Protein 1XI6 (pdb70)

Solvent-accessible surface area: 10028 Å² total; per-residue (Å²): 128,54,94,94,16,78,50,14,1,91,61,2,20,63,36,2,60,102,66,0,38,91,67,57,31,53,108,102,2,27,100,159,124,80,51,1,21,78,58,0,2,65,24,1,25,89,84,0,55,144,68,36,8,16,0,0,0,87,81,55,30,82,56,112,70,78,29,82,63,8,1,4,0,13,10,7,10,10,26,163,10,0,22,54,31,71,64,48,0,1,4,6,10,0,2,5,86,138,123,59,45,44,4,0,2,0,17,2,8,83,59,124,63,29,0,7,0,5,48,83,103,17,2,36,28,88,52,91,85,29,67,32,100,146,22,4,0,22,21,37,100,62,62,35,62,87,28,81,94,74,37,94,132,50,109,88,34,37,2,12,3,1,0,0,0,20,0,0,51,17,46,10,25,0,0,0,0,34,72,66,47,9,69,0,5,32,0,2,4,1,10,13,0,0,54,51,6,40,8,61,18,3,42,73,86,35,42,126,27,102,40,37,59,37,8,102,49,86,36,24,0,5,0,0,22,46,123,78,42,21,70,99,32,102

GO terms:
  GO:0042132 fructose 1,6-bisphosphate 1-phosphatase activity (F, EXP)

InterPro domains:
  IPR000760 Inositol monophosphatase-like [PF00459] (37-250)
  IPR000760 Inositol monophosphatase-like [PR00377] (41-61)
  IPR000760 Inositol monophosphatase-like [PR00377] (81-97)
  IPR000760 Inositol monophosphatase-like [PR00377] (130-153)
  IPR000760 Inositol monophosphatase-like [PR00377] (165-186)
  IPR000760 Inositol monophosphatase-like [PR00377] (198-222)

Structure (mmCIF, N/CA/C/O backbone):
data_1XI6
#
_entry.id   1XI6
#
_cell.length_a   81.613
_cell.length_b   81.613
_cell.length_c   293.871
_cell.angle_alpha   90.00
_cell.angle_beta   90.00
_cell.angle_gamma   90.00
#
_symmetry.space_group_name_H-M   'I 41 2 2'
#
loop_
_atom_site.group_PDB
_atom_site.id
_atom_site.type_symbol
_atom_site.label_atom_id
_atom_site.label_alt_id
_atom_site.label_comp_id
_atom_site.label_asym_id
_atom_site.label_entity_id
_atom_site.label_seq_id
_atom_site.pdbx_PDB_ins_code
_atom_site.Cartn_x
_atom_site.Cartn_y
_atom_site.Cartn_z
_atom_site.occupancy
_atom_site.B_iso_or_equiv
_atom_site.auth_seq_id
_atom_site.auth_comp_id
_atom_site.auth_asym_id
_atom_site.auth_atom_id
_atom_site.pdbx_PDB_model_num
ATOM 1 N N . LYS A 1 10 ? 41.891 22.411 150.992 1.00 50.00 2 LYS A N 1
ATOM 2 C CA . LYS A 1 10 ? 42.599 21.522 151.955 1.00 50.00 2 LYS A CA 1
ATOM 3 C C . LYS A 1 10 ? 41.990 21.604 153.363 1.00 50.00 2 LYS A C 1
ATOM 4 O O . LYS A 1 10 ? 41.706 22.706 153.871 1.00 50.00 2 LYS A O 1
ATOM 7 N N . LEU A 1 11 ? 41.784 20.431 153.974 1.00 50.00 3 LEU A N 1
ATOM 8 C CA . LEU A 1 11 ? 41.511 20.317 155.411 1.00 50.00 3 LEU A CA 1
ATOM 9 C C . LEU A 1 11 ? 42.757 20.717 156.197 1.00 50.00 3 LEU A C 1
ATOM 10 O O . LEU A 1 11 ? 42.667 21.500 157.139 1.00 50.00 3 LEU A O 1
ATOM 15 N N . LYS A 1 12 ? 43.911 20.187 155.784 1.00 50.00 4 LYS A N 1
ATOM 16 C CA . LYS A 1 12 ? 45.228 20.542 156.331 1.00 50.00 4 LYS A CA 1
ATOM 17 C C . LYS A 1 12 ? 45.359 22.039 156.610 1.00 50.00 4 LYS A C 1
ATOM 18 O O . LYS A 1 12 ? 45.954 22.433 157.620 1.00 50.00 4 LYS A O 1
ATOM 21 N N . PHE A 1 13 ? 44.795 22.860 155.722 1.00 50.00 5 PHE A N 1
ATOM 22 C CA . PHE A 1 13 ? 44.807 24.308 155.903 1.00 50.00 5 PHE A CA 1
ATOM 23 C C . PHE A 1 13 ? 43.910 24.731 157.066 1.00 50.00 5 PHE A C 1
ATOM 24 O O . PHE A 1 13 ? 44.344 25.500 157.927 1.00 50.00 5 PHE A O 1
ATOM 32 N N . TRP A 1 14 ? 42.676 24.227 157.088 1.00 50.00 6 TRP A N 1
ATOM 33 C CA . TRP A 1 14 ? 41.707 24.630 158.109 1.00 50.00 6 TRP A CA 1
ATOM 34 C C . TRP A 1 14 ? 42.047 24.094 159.490 1.00 50.00 6 TRP A C 1
ATOM 35 O O . TRP A 1 14 ? 41.887 24.807 160.484 1.00 50.00 6 TRP A O 1
ATOM 46 N N . ARG A 1 15 ? 42.527 22.852 159.545 1.00 50.00 7 ARG A N 1
ATOM 47 C CA . ARG A 1 15 ? 43.030 22.280 160.786 1.00 50.00 7 ARG A CA 1
ATOM 48 C C . ARG A 1 15 ? 44.076 23.226 161.397 1.00 50.00 7 ARG A C 1
ATOM 49 O O . ARG A 1 15 ? 43.979 23.564 162.573 1.00 50.00 7 ARG A O 1
ATOM 57 N N . GLU A 1 16 ? 45.035 23.677 160.584 1.00 50.00 8 GLU A N 1
ATOM 58 C CA . GLU A 1 16 ? 46.139 24.519 161.053 1.00 50.00 8 GLU A CA 1
ATOM 59 C C . GLU A 1 16 ? 45.649 25.847 161.642 1.00 50.00 8 GLU A C 1
ATOM 60 O O . GLU A 1 16 ? 46.183 26.322 162.656 1.00 50.00 8 GLU A O 1
ATOM 62 N N . VAL A 1 17 ? 44.630 26.424 161.009 1.00 50.00 9 VAL A N 1
ATOM 63 C CA . VAL A 1 17 ? 44.029 27.688 161.446 1.00 50.00 9 VAL A CA 1
ATOM 64 C C . VAL A 1 17 ? 43.338 27.507 162.806 1.00 50.00 9 VAL A C 1
ATOM 65 O O . VAL A 1 17 ? 43.485 28.348 163.711 1.00 50.00 9 VAL A O 1
ATOM 69 N N . ALA A 1 18 ? 42.603 26.401 162.933 1.00 50.00 10 ALA A N 1
ATOM 70 C CA . ALA A 1 18 ? 41.933 26.027 164.178 1.00 50.00 10 ALA A CA 1
ATOM 71 C C . ALA A 1 18 ? 42.928 25.857 165.338 1.00 50.00 10 ALA A C 1
ATOM 72 O O . ALA A 1 18 ? 42.728 26.422 166.411 1.00 50.00 10 ALA A O 1
ATOM 74 N N . ILE A 1 19 ? 44.000 25.102 165.108 1.00 50.00 11 ILE A N 1
ATOM 75 C CA . ILE A 1 19 ? 45.053 24.891 166.109 1.00 50.00 11 ILE A CA 1
ATOM 76 C C . ILE A 1 19 ? 45.669 26.217 166.565 1.00 50.00 11 ILE A C 1
ATOM 77 O O . ILE A 1 19 ? 45.995 26.383 167.741 1.00 50.00 11 ILE A O 1
ATOM 82 N N . ASP A 1 20 ? 45.811 27.150 165.623 1.00 50.00 12 ASP A N 1
ATOM 83 C CA . ASP A 1 20 ? 46.316 28.491 165.890 1.00 50.00 12 ASP A CA 1
ATOM 84 C C . ASP A 1 20 ? 45.377 29.281 166.791 1.00 50.00 12 ASP A C 1
ATOM 85 O O . ASP A 1 20 ? 45.821 29.985 167.706 1.00 50.00 12 ASP A O 1
ATOM 90 N N . ILE A 1 21 ? 44.082 29.158 166.519 1.00 50.00 13 ILE A N 1
ATOM 91 C CA . ILE A 1 21 ? 43.047 29.799 167.319 1.00 50.00 13 ILE A CA 1
ATOM 92 C C . ILE A 1 21 ? 42.984 29.202 168.726 1.00 50.00 13 ILE A C 1
ATOM 93 O O . ILE A 1 21 ? 42.924 29.948 169.704 1.00 50.00 13 ILE A O 1
ATOM 98 N N . ILE A 1 22 ? 43.004 27.870 168.811 1.00 50.00 14 ILE A N 1
ATOM 99 C CA . ILE A 1 22 ? 43.004 27.140 170.081 1.00 50.00 14 ILE A CA 1
ATOM 100 C C . ILE A 1 22 ? 44.186 27.606 170.941 1.00 50.00 14 ILE A C 1
ATOM 101 O O . ILE A 1 22 ? 44.017 27.985 172.104 1.00 50.00 14 ILE A O 1
ATOM 106 N N . SER A 1 23 ? 45.369 27.585 170.333 1.00 50.00 15 SER A N 1
ATOM 107 C CA . SER A 1 23 ? 46.603 28.021 170.948 1.00 50.00 15 SER A CA 1
ATOM 108 C C . SER A 1 23 ? 46.502 29.445 171.522 1.00 50.00 15 SER A C 1
ATOM 109 O O . SER A 1 23 ? 46.902 29.687 172.664 1.00 50.00 15 SER A O 1
ATOM 112 N N . ASP A 1 24 ? 45.966 30.366 170.716 1.00 50.00 16 ASP A N 1
ATOM 113 C CA . ASP A 1 24 ? 45.651 31.738 171.118 1.00 50.00 16 ASP A CA 1
ATOM 114 C C . ASP A 1 24 ? 44.660 31.813 172.275 1.00 50.00 16 ASP A C 1
ATOM 115 O O . ASP A 1 24 ? 44.830 32.609 173.193 1.00 50.00 16 ASP A O 1
ATOM 120 N N . PHE A 1 25 ? 43.617 30.991 172.209 1.00 50.00 17 PHE A N 1
ATOM 121 C CA . PHE A 1 25 ? 42.585 30.960 173.222 1.00 50.00 17 PHE A CA 1
ATOM 122 C C . PHE A 1 25 ? 43.143 30.465 174.546 1.00 50.00 17 PHE A C 1
ATOM 123 O O . PHE A 1 25 ? 42.707 30.911 175.608 1.00 50.00 17 PHE A O 1
ATOM 131 N N . GLU A 1 26 ? 44.099 29.542 174.479 1.00 50.00 18 GLU A N 1
ATOM 132 C CA . GLU A 1 26 ? 44.663 28.940 175.679 1.00 50.00 18 GLU A CA 1
ATOM 133 C C . GLU A 1 26 ? 45.478 29.959 176.463 1.00 50.00 18 GLU A C 1
ATOM 134 O O . GLU A 1 26 ? 45.446 29.972 177.695 1.00 50.00 18 GLU A O 1
ATOM 140 N N . THR A 1 27 ? 46.186 30.822 175.741 1.00 50.00 19 THR A N 1
ATOM 141 C CA . THR A 1 27 ? 47.077 31.804 176.361 1.00 50.00 19 THR A CA 1
ATOM 142 C C . THR A 1 27 ? 46.372 33.104 176.731 1.00 50.00 19 THR A C 1
ATOM 143 O O . THR A 1 27 ? 46.716 33.727 177.731 1.00 50.00 19 THR A O 1
ATOM 147 N N . THR A 1 28 ? 45.384 33.487 175.927 1.00 50.00 20 THR A N 1
ATOM 148 C CA . THR A 1 28 ? 44.757 34.808 175.988 1.00 50.00 20 THR A CA 1
ATOM 149 C C . THR A 1 28 ? 43.388 34.820 176.687 1.00 50.00 20 THR A C 1
ATOM 150 O O . THR A 1 28 ? 43.093 35.753 177.432 1.00 50.00 20 THR A O 1
ATOM 154 N N . ILE A 1 29 ? 42.557 33.805 176.464 1.00 50.00 21 ILE A N 1
ATOM 155 C CA . ILE A 1 29 ? 41.227 33.800 177.091 1.00 50.00 21 ILE A CA 1
ATOM 156 C C . ILE A 1 29 ? 41.126 32.925 178.357 1.00 50.00 21 ILE A C 1
ATOM 157 O O . ILE A 1 29 ? 40.383 33.250 179.273 1.00 50.00 21 ILE A O 1
ATOM 162 N N . MET A 1 30 ? 41.890 31.840 178.412 1.00 50.00 22 MET A N 1
ATOM 163 C CA . MET A 1 30 ? 41.874 30.938 179.572 1.00 50.00 22 MET A CA 1
ATOM 164 C C . MET A 1 30 ? 42.217 31.577 180.928 1.00 50.00 22 MET A C 1
ATOM 165 O O . MET A 1 30 ? 41.621 31.189 181.937 1.00 50.00 22 MET A O 1
ATOM 170 N N . PRO A 1 31 ? 43.175 32.548 180.962 1.00 50.00 23 PRO A N 1
ATOM 171 C CA . PRO A 1 31 ? 43.376 33.364 182.169 1.00 50.00 23 PRO A CA 1
ATOM 172 C C . PRO A 1 31 ? 42.102 33.925 182.794 1.00 50.00 23 PRO A C 1
ATOM 173 O O . PRO A 1 31 ? 42.074 34.148 183.995 1.00 50.00 23 PRO A O 1
ATOM 177 N N . PHE A 1 32 ? 41.066 34.143 181.992 1.00 50.00 24 PHE A N 1
ATOM 178 C CA . PHE A 1 32 ? 39.829 34.759 182.476 1.00 50.00 24 PHE A CA 1
ATOM 179 C C . PHE A 1 32 ? 38.785 33.792 183.012 1.00 50.00 24 PHE A C 1
ATOM 180 O O . PHE A 1 32 ? 37.712 34.220 183.399 1.00 50.00 24 PHE A O 1
ATOM 188 N N . PHE A 1 33 ? 39.100 32.499 183.039 1.00 50.00 25 PHE A N 1
ATOM 189 C CA . PHE A 1 33 ? 38.176 31.483 183.542 1.00 50.00 25 PHE A CA 1
ATOM 190 C C . PHE A 1 33 ? 37.844 31.705 185.011 1.00 50.00 25 PHE A C 1
ATOM 191 O O . PHE A 1 33 ? 38.731 31.742 185.859 1.00 50.00 25 PHE A O 1
ATOM 199 N N . GLY A 1 34 ? 36.561 31.870 185.304 1.00 50.00 26 GLY A N 1
ATOM 200 C CA . GLY A 1 34 ? 36.119 32.095 186.675 1.00 50.00 26 GLY A CA 1
ATOM 201 C C . GLY A 1 34 ? 36.159 33.530 187.174 1.00 50.00 26 GLY A C 1
ATOM 202 O O . GLY A 1 34 ? 35.624 33.822 188.236 1.00 50.00 26 GLY A O 1
ATOM 203 N N . ASN A 1 35 ? 36.792 34.420 186.411 1.00 50.00 27 ASN A N 1
ATOM 204 C CA . ASN A 1 35 ? 36.872 35.848 186.730 1.00 50.00 27 ASN A CA 1
ATOM 205 C C . ASN A 1 35 ? 35.536 36.570 186.503 1.00 50.00 27 ASN A C 1
ATOM 206 O O . ASN A 1 35 ? 34.983 36.480 185.405 1.00 50.00 27 ASN A O 1
ATOM 211 N N . PRO A 1 36 ? 35.008 37.278 187.538 1.00 50.00 28 PRO A N 1
ATOM 212 C CA . PRO A 1 36 ? 33.719 37.990 187.372 1.00 50.00 28 PRO A CA 1
ATOM 213 C C . PRO A 1 36 ? 33.787 39.190 186.413 1.00 50.00 28 PRO A C 1
ATOM 214 O O . PRO A 1 36 ? 32.777 39.520 185.786 1.00 50.00 28 PRO A O 1
ATOM 218 N N . ASP A 1 37 ? 34.962 39.811 186.291 1.00 50.00 29 ASP A N 1
ATOM 219 C CA . ASP A 1 37 ? 35.153 40.994 185.435 1.00 50.00 29 ASP A CA 1
ATOM 220 C C . ASP A 1 37 ? 34.913 40.729 183.956 1.00 50.00 29 ASP A C 1
ATOM 221 O O . ASP A 1 37 ? 34.586 41.657 183.206 1.00 50.00 29 ASP A O 1
ATOM 226 N N . GLY A 1 38 ? 35.079 39.471 183.544 1.00 50.00 30 GLY A N 1
ATOM 227 C CA . GLY A 1 38 ? 34.741 39.032 182.191 1.00 50.00 30 GLY A CA 1
ATOM 228 C C . GLY A 1 38 ? 33.257 39.100 181.876 1.00 50.00 30 GLY A C 1
ATOM 229 O O . GLY A 1 38 ? 32.866 38.933 180.722 1.00 50.00 30 GLY A O 1
ATOM 230 N N . GLY A 1 39 ? 32.441 39.339 182.905 1.00 50.00 31 GLY A N 1
ATOM 231 C CA . GLY A 1 39 ? 30.989 39.475 182.767 1.00 50.00 31 GLY A CA 1
ATOM 232 C C . GLY A 1 39 ? 30.497 40.914 182.651 1.00 50.00 31 GLY A C 1
ATOM 233 O O . GLY A 1 39 ? 29.297 41.147 182.521 1.00 50.00 31 GLY A O 1
ATOM 234 N N . LYS A 1 40 ? 31.421 41.876 182.708 1.00 50.00 32 LYS A N 1
ATOM 235 C CA . LYS A 1 40 ? 31.127 43.294 182.435 1.00 50.00 32 LYS A CA 1
ATOM 236 C C . LYS A 1 40 ? 30.438 43.460 181.063 1.00 50.00 32 LYS A C 1
ATOM 237 O O . LYS A 1 40 ? 30.861 42.853 180.068 1.00 50.00 32 LYS A O 1
ATOM 241 N N . LEU A 1 41 ? 29.370 44.264 181.034 1.00 50.00 33 LEU A N 1
ATOM 242 C CA . LEU A 1 41 ? 28.595 44.524 179.808 1.00 50.00 33 LEU A CA 1
ATOM 243 C C . LEU A 1 41 ? 29.314 45.528 178.925 1.00 50.00 33 LEU A C 1
ATOM 244 O O . LEU A 1 41 ? 29.883 46.487 179.433 1.00 50.00 33 LEU A O 1
ATOM 249 N N . VAL A 1 42 ? 29.306 45.280 177.614 1.00 50.00 34 VAL A N 1
ATOM 250 C CA . VAL A 1 42 ? 29.863 46.201 176.613 1.00 50.00 34 VAL A CA 1
ATOM 251 C C . VAL A 1 42 ? 28.925 46.315 175.404 1.00 50.00 34 VAL A C 1
ATOM 252 O O . VAL A 1 42 ? 28.972 47.296 174.652 1.00 50.00 34 VAL A O 1
ATOM 256 N N . LYS A 1 52 ? 28.770 40.983 176.574 1.00 50.00 44 LYS A N 1
ATOM 257 C CA . LYS A 1 52 ? 29.653 40.523 177.654 1.00 50.00 44 LYS A CA 1
ATOM 258 C C . LYS A 1 52 ? 31.131 40.507 177.257 1.00 50.00 44 LYS A C 1
ATOM 259 O O . LYS A 1 52 ? 31.488 40.003 176.192 1.00 50.00 44 LYS A O 1
ATOM 263 N N . LEU A 1 53 ? 31.976 41.056 178.133 1.00 50.00 45 LEU A N 1
ATOM 264 C CA . LEU A 1 53 ? 33.358 41.435 177.778 1.00 50.00 45 LEU A CA 1
ATOM 265 C C . LEU A 1 53 ? 34.200 40.296 177.239 1.00 50.00 45 LEU A C 1
ATOM 266 O O . LEU A 1 53 ? 34.874 40.448 176.235 1.00 50.00 45 LEU A O 1
ATOM 271 N N . VAL A 1 54 ? 34.150 39.163 177.923 1.00 50.00 46 VAL A N 1
ATOM 272 C CA . VAL A 1 54 ? 34.981 38.018 177.594 1.00 50.00 46 VAL A CA 1
ATOM 273 C C . VAL A 1 54 ? 34.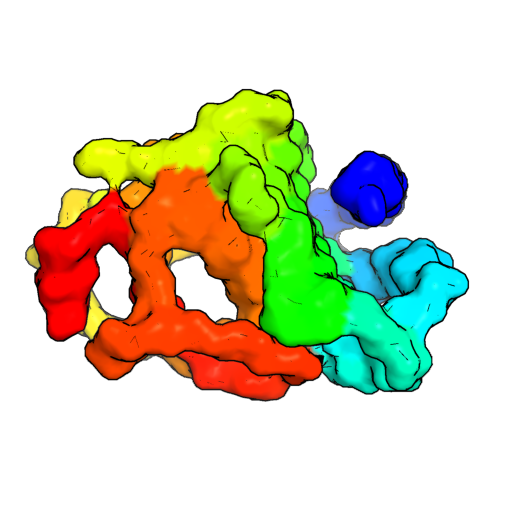577 37.398 176.244 1.00 50.00 46 VAL A C 1
ATOM 274 O O . VAL A 1 54 ? 35.427 36.847 175.548 1.00 50.00 46 VAL A O 1
ATOM 278 N N . ASP A 1 55 ? 33.294 37.513 175.882 1.00 50.00 47 ASP A N 1
ATOM 279 C CA . ASP A 1 55 ? 32.813 37.179 174.542 1.00 50.00 47 ASP A CA 1
ATOM 280 C C . ASP A 1 55 ? 33.449 38.076 173.487 1.00 50.00 47 ASP A C 1
ATOM 281 O O . ASP A 1 55 ? 33.894 37.583 172.449 1.00 50.00 47 ASP A O 1
ATOM 286 N N . LYS A 1 56 ? 33.489 39.383 173.756 1.00 50.00 48 LYS A N 1
ATOM 287 C CA . LYS A 1 56 ? 34.093 40.355 172.851 1.00 50.00 48 LYS A CA 1
ATOM 288 C C . LYS A 1 56 ? 35.580 40.100 172.675 1.00 50.00 48 LYS A C 1
ATOM 289 O O . LYS A 1 56 ? 36.099 40.192 171.565 1.00 50.00 48 LYS A O 1
ATOM 294 N N . LEU A 1 57 ? 36.259 39.779 173.770 1.00 50.00 49 LEU A N 1
ATOM 295 C CA . LEU A 1 57 ? 37.676 39.456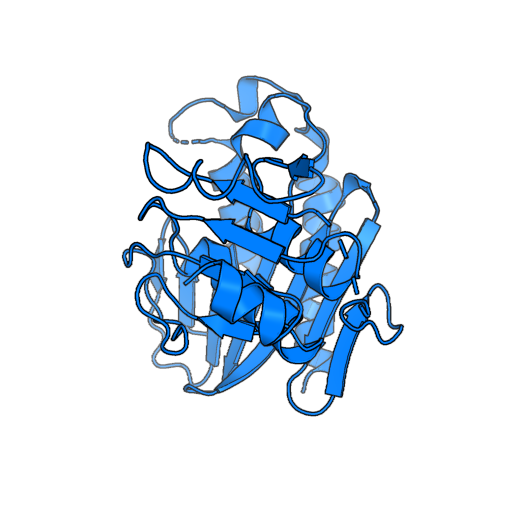 173.732 1.00 50.00 49 LEU A CA 1
ATOM 296 C C . LEU A 1 57 ? 37.935 38.230 172.872 1.00 50.00 49 LEU A C 1
ATOM 297 O O . LEU A 1 57 ? 38.884 38.209 172.091 1.00 50.00 49 LEU A O 1
ATOM 302 N N . ALA A 1 58 ? 37.072 37.226 173.025 1.00 50.00 50 ALA A N 1
ATOM 303 C CA . ALA A 1 58 ? 37.133 35.989 172.262 1.00 50.00 50 ALA A CA 1
ATOM 304 C C . ALA A 1 58 ? 36.819 36.210 170.774 1.00 50.00 50 ALA A C 1
ATOM 305 O O . ALA A 1 58 ? 37.539 35.705 169.904 1.00 50.00 50 ALA A O 1
ATOM 307 N N . GLU A 1 59 ? 35.758 36.971 170.497 1.00 50.00 51 GLU A N 1
ATOM 308 C CA . GLU A 1 59 ? 35.409 37.385 169.134 1.00 50.00 51 GLU A CA 1
ATOM 309 C C . GLU A 1 59 ? 36.558 38.118 168.428 1.00 50.00 51 GLU A C 1
ATOM 310 O O . GLU A 1 59 ? 36.836 37.840 167.267 1.00 50.00 51 GLU A O 1
ATOM 314 N N . ASP A 1 60 ? 37.225 39.034 169.134 1.00 50.00 52 ASP A N 1
ATOM 315 C CA . ASP A 1 60 ? 38.320 39.826 168.564 1.00 50.00 52 ASP A CA 1
ATOM 316 C C . ASP A 1 60 ? 39.507 38.964 168.183 1.00 50.00 52 ASP A C 1
ATOM 317 O O . ASP A 1 60 ? 40.121 39.168 167.131 1.00 50.00 52 ASP A O 1
ATOM 322 N N . LEU A 1 61 ? 39.811 38.007 169.058 1.00 50.00 53 LEU A N 1
ATOM 323 C CA . LEU A 1 61 ? 40.888 37.051 168.875 1.00 50.00 53 LEU A CA 1
ATOM 324 C C . LEU A 1 61 ? 40.706 36.243 167.595 1.00 50.00 53 LEU A C 1
ATOM 325 O O . LEU A 1 61 ? 41.640 36.100 166.808 1.00 50.00 53 LEU A O 1
ATOM 330 N N . ILE A 1 62 ? 39.500 35.722 167.392 1.00 50.00 54 ILE A N 1
ATOM 331 C CA . ILE A 1 62 ? 39.220 34.895 166.226 1.00 50.00 54 ILE A CA 1
ATOM 332 C C . ILE A 1 62 ? 39.168 35.720 164.938 1.00 50.00 54 ILE A C 1
ATOM 333 O O . ILE A 1 62 ? 39.816 35.352 163.950 1.00 50.00 54 ILE A O 1
ATOM 338 N N . LEU A 1 63 ? 38.421 36.827 164.956 1.00 50.00 55 LEU A N 1
ATOM 339 C CA . LEU A 1 63 ? 38.277 37.669 163.764 1.00 50.00 55 LEU A CA 1
ATOM 340 C C . LEU A 1 63 ? 39.621 38.207 163.268 1.00 50.00 55 LEU A C 1
ATOM 341 O O . LEU A 1 63 ? 39.856 38.247 162.060 1.00 50.00 55 LEU A O 1
ATOM 346 N N . SER A 1 64 ? 40.505 38.594 164.189 1.00 50.00 56 SER A N 1
ATOM 347 C CA . SER A 1 64 ? 41.818 39.140 163.821 1.00 50.00 56 SER A CA 1
ATOM 348 C C . SER A 1 64 ? 42.703 38.153 163.038 1.00 50.00 56 SER A C 1
ATOM 349 O O . SER A 1 64 ? 43.662 38.564 162.375 1.00 50.00 56 SER A O 1
ATOM 352 N N . ARG A 1 65 ? 42.375 36.863 163.127 1.00 50.00 57 ARG A N 1
ATOM 353 C CA . ARG A 1 65 ? 43.026 35.814 162.344 1.00 50.00 57 ARG A CA 1
ATOM 354 C C . ARG A 1 65 ? 42.194 35.428 161.108 1.00 50.00 57 ARG A C 1
ATOM 355 O O . ARG A 1 65 ? 42.726 35.329 159.998 1.00 50.00 57 ARG A O 1
ATOM 363 N N . ILE A 1 66 ? 40.891 35.229 161.318 1.00 50.00 58 ILE A N 1
ATOM 364 C CA . ILE A 1 66 ? 39.967 34.728 160.299 1.00 50.00 58 ILE A CA 1
ATOM 365 C C . ILE A 1 66 ? 39.687 35.729 159.167 1.00 50.00 58 ILE A C 1
ATOM 366 O O . ILE A 1 66 ? 39.659 35.327 157.995 1.00 50.00 58 ILE A O 1
ATOM 370 N N . THR A 1 67 ? 39.493 37.012 159.495 1.00 50.00 59 THR A N 1
ATOM 371 C CA . THR A 1 67 ? 39.113 38.008 158.469 1.00 50.00 59 THR A CA 1
ATOM 372 C C . THR A 1 67 ? 40.235 38.265 157.463 1.00 50.00 59 THR A C 1
ATOM 373 O O . THR A 1 67 ? 39.971 38.609 156.310 1.00 50.00 59 THR A O 1
ATOM 377 N N . GLU A 1 68 ? 41.476 38.081 157.906 1.00 50.00 60 GLU A N 1
ATOM 378 C CA . GLU A 1 68 ? 42.654 38.223 157.054 1.00 50.00 60 GLU A CA 1
ATOM 379 C C . GLU A 1 68 ? 42.586 37.323 155.813 1.00 50.00 60 GLU A C 1
ATOM 380 O O . GLU A 1 68 ? 43.036 37.714 154.734 1.00 50.00 60 GLU A O 1
ATOM 386 N N . LEU A 1 69 ? 42.003 36.136 155.976 1.00 50.00 61 LEU A N 1
ATOM 387 C CA . LEU A 1 69 ? 41.870 35.146 154.901 1.00 50.00 61 LEU A CA 1
ATOM 388 C C . LEU A 1 69 ? 40.860 35.536 153.813 1.00 50.00 61 LEU A C 1
ATOM 389 O O . LEU A 1 69 ? 40.781 34.870 152.786 1.00 50.00 61 LEU A O 1
ATOM 394 N N . GLY A 1 70 ? 40.086 36.594 154.040 1.00 50.00 62 GLY A N 1
ATOM 395 C CA . GLY A 1 70 ? 39.091 37.045 153.069 1.00 50.00 62 GLY A CA 1
ATOM 396 C C . GLY A 1 70 ? 37.904 36.118 152.827 1.00 50.00 62 GLY A C 1
ATOM 397 O O . GLY A 1 70 ? 37.342 36.099 151.728 1.00 50.00 62 GLY A O 1
ATOM 398 N N . VAL A 1 71 ? 37.518 35.353 153.845 1.00 50.00 63 VAL A N 1
ATOM 399 C CA . VAL A 1 71 ? 36.302 34.537 153.781 1.00 50.00 63 VAL A CA 1
ATOM 400 C C . VAL A 1 71 ? 35.112 35.332 154.322 1.00 50.00 63 VAL A C 1
ATOM 401 O O . VAL A 1 71 ? 35.305 36.361 154.962 1.00 50.00 63 VAL A O 1
ATOM 405 N N . ASN A 1 72 ? 33.891 34.871 154.056 1.00 50.00 64 ASN A N 1
ATOM 406 C CA . ASN A 1 72 ? 32.723 35.429 154.731 1.00 50.00 64 ASN A CA 1
ATOM 407 C C . ASN A 1 72 ? 32.690 34.863 156.142 1.00 50.00 64 ASN A C 1
ATOM 408 O O . ASN A 1 72 ? 33.019 33.690 156.350 1.00 50.00 64 ASN A O 1
ATOM 413 N N . VAL A 1 73 ? 32.307 35.685 157.114 1.00 50.00 65 VAL A N 1
ATOM 414 C CA . VAL A 1 73 ? 32.113 35.172 158.470 1.00 50.00 65 VAL A CA 1
ATOM 415 C C . VAL A 1 73 ? 30.714 35.486 158.983 1.00 50.00 65 VAL A C 1
ATOM 416 O O . VAL A 1 73 ? 30.178 36.560 158.719 1.00 50.00 65 VAL A O 1
ATOM 420 N N . VAL A 1 74 ? 30.114 34.523 159.681 1.00 50.00 66 VAL A N 1
ATOM 421 C CA . VAL A 1 74 ? 28.884 34.777 160.445 1.00 50.00 66 VAL A CA 1
ATOM 422 C C . VAL A 1 74 ? 29.121 34.481 161.931 1.00 50.00 66 VAL A C 1
ATOM 423 O O . VAL A 1 74 ? 29.762 33.496 162.285 1.00 50.00 66 VAL A O 1
ATOM 427 N N . SER A 1 75 ? 28.617 35.359 162.787 1.00 50.00 67 SER A N 1
ATOM 428 C CA . SER A 1 75 ? 28.963 35.371 164.200 1.00 50.00 67 SER A CA 1
ATOM 429 C C . SER A 1 75 ? 27.957 36.227 164.956 1.00 50.00 67 SER A C 1
ATOM 430 O O . SER A 1 75 ? 27.553 37.278 164.458 1.00 50.00 67 SER A O 1
ATOM 433 N N . GLU A 1 76 ? 27.560 35.787 166.152 1.00 50.00 68 GLU A N 1
ATOM 434 C CA . GLU A 1 76 ? 26.521 36.487 166.942 1.00 50.00 68 GLU A CA 1
ATOM 435 C C . GLU A 1 76 ? 26.822 37.975 167.208 1.00 50.00 68 GLU A C 1
ATOM 436 O O . GLU A 1 76 ? 25.908 38.809 167.190 1.00 50.00 68 GLU A O 1
ATOM 441 N N . GLU A 1 77 ? 28.089 38.307 167.440 1.00 50.00 69 GLU A N 1
ATOM 442 C CA . GLU A 1 77 ? 28.435 39.690 167.728 1.00 50.00 69 GLU A CA 1
ATOM 443 C C . GLU A 1 77 ? 28.543 40.585 166.495 1.00 50.00 69 GLU A C 1
ATOM 444 O O . GLU A 1 77 ? 28.313 41.790 166.613 1.00 50.00 69 GLU A O 1
ATOM 450 N N . VAL A 1 78 ? 28.883 40.028 165.328 1.00 50.00 70 VAL A N 1
ATOM 451 C CA . VAL A 1 78 ? 29.090 40.858 164.118 1.00 50.00 70 VAL A CA 1
ATOM 452 C C . VAL A 1 78 ? 28.106 40.598 162.956 1.00 50.00 70 VAL A C 1
ATOM 453 O O . VAL A 1 78 ? 28.267 41.162 161.864 1.00 50.00 70 VAL A O 1
ATOM 457 N N . GLY A 1 79 ? 27.098 39.756 163.187 1.00 50.00 71 GLY A N 1
ATOM 458 C CA . GLY A 1 79 ? 26.159 39.361 162.132 1.00 50.00 71 GLY A CA 1
ATOM 459 C C . GLY A 1 79 ? 26.890 38.628 161.019 1.00 50.00 71 GLY A C 1
ATOM 460 O O . GLY A 1 79 ? 27.709 37.753 161.285 1.00 50.00 71 GLY A O 1
ATOM 461 N N . VAL A 1 80 ? 26.602 38.997 159.774 1.00 50.00 72 VAL A N 1
ATOM 462 C CA . VAL A 1 80 ? 27.310 38.460 158.614 1.00 50.00 72 VAL A CA 1
ATOM 463 C C . VAL A 1 80 ? 28.303 39.503 158.083 1.00 50.00 72 VAL A C 1
ATOM 464 O O . VAL A 1 80 ? 27.943 40.658 157.883 1.00 50.00 72 VAL A O 1
ATOM 468 N N . ILE A 1 81 ? 29.552 39.092 157.885 1.00 50.00 73 ILE A N 1
ATOM 469 C CA . ILE A 1 81 ? 30.529 39.866 157.130 1.00 50.00 73 ILE A CA 1
ATOM 470 C C . ILE A 1 81 ? 30.628 39.209 155.758 1.00 50.00 73 ILE A C 1
ATOM 471 O O . ILE A 1 81 ? 31.163 38.098 155.617 1.00 50.00 73 ILE A O 1
ATOM 476 N N . ASP A 1 82 ? 30.094 39.898 154.753 1.00 50.00 74 ASP A N 1
ATOM 477 C CA . ASP A 1 82 ? 30.138 39.422 153.370 1.00 50.00 74 ASP A CA 1
ATOM 478 C C . ASP A 1 82 ? 31.409 39.871 152.654 1.00 50.00 74 ASP A C 1
ATOM 479 O O . ASP A 1 82 ? 31.742 41.055 152.636 1.00 50.00 74 ASP A O 1
ATOM 484 N N . ASN A 1 83 ? 32.109 38.906 152.075 1.00 50.00 75 ASN A N 1
ATOM 485 C CA . ASN A 1 83 ? 33.281 39.168 151.258 1.00 50.00 75 ASN A CA 1
ATOM 486 C C . ASN A 1 83 ? 33.136 38.556 149.867 1.00 50.00 75 ASN A C 1
ATOM 487 O O . ASN A 1 83 ? 34.131 38.328 149.170 1.00 50.00 75 ASN A O 1
ATOM 492 N N . GLU A 1 84 ? 31.890 38.292 149.469 1.00 50.00 76 GLU A N 1
ATOM 493 C CA . GLU A 1 84 ? 31.594 37.564 148.237 1.00 50.00 76 GLU A CA 1
ATOM 494 C C . GLU A 1 84 ? 32.568 36.391 148.072 1.00 50.00 76 GLU A C 1
ATOM 495 O O . GLU A 1 84 ? 33.035 36.114 146.959 1.00 50.00 76 GLU A O 1
ATOM 496 N N . SER A 1 85 ? 32.876 35.721 149.183 1.00 50.00 77 SER A N 1
ATOM 497 C CA . SER A 1 85 ? 33.839 34.630 149.190 1.00 50.00 77 SER A CA 1
ATOM 498 C C . SER A 1 85 ? 33.144 33.305 149.023 1.00 50.00 77 SER A C 1
ATOM 499 O O . SER A 1 85 ? 32.028 33.128 149.506 1.00 50.00 77 SER A O 1
ATOM 502 N N . GLU A 1 86 ? 33.822 32.379 148.347 1.00 50.00 78 GLU A N 1
ATOM 503 C CA . GLU A 1 86 ? 33.344 31.004 148.160 1.00 50.00 78 GLU A CA 1
ATOM 504 C C . GLU A 1 86 ? 33.141 30.281 149.495 1.00 50.00 78 GLU A C 1
ATOM 505 O O . GLU A 1 86 ? 32.290 29.390 149.606 1.00 50.00 78 GLU A O 1
ATOM 511 N N . TYR A 1 87 ? 33.928 30.685 150.493 1.00 50.00 79 TYR A N 1
ATOM 512 C CA . TYR A 1 87 ? 33.945 30.053 151.801 1.00 50.00 79 TYR A CA 1
ATOM 513 C C . TYR A 1 87 ? 33.275 30.875 152.904 1.00 50.00 79 TYR A C 1
ATOM 514 O O . TYR A 1 87 ? 33.423 32.100 152.971 1.00 50.00 79 TYR A O 1
ATOM 523 N N . THR A 1 88 ? 32.545 30.184 153.772 1.00 50.00 80 THR A N 1
ATOM 524 C CA . THR A 1 88 ? 31.879 30.814 154.908 1.00 50.00 80 THR A CA 1
ATOM 525 C C . THR A 1 88 ? 32.279 30.110 156.204 1.00 50.00 80 THR A C 1
ATOM 526 O O . THR A 1 88 ? 32.173 28.888 156.309 1.00 50.00 80 THR A O 1
ATOM 530 N N . VAL A 1 89 ? 32.742 30.894 157.174 1.00 50.00 81 VAL A N 1
ATOM 531 C CA . VAL A 1 89 ? 33.090 30.394 158.498 1.00 50.00 81 VAL A CA 1
ATOM 532 C C . VAL A 1 89 ? 32.054 30.868 159.520 1.00 50.00 81 VAL A C 1
ATOM 533 O O . VAL A 1 89 ? 31.892 32.067 159.738 1.00 50.00 81 VAL A O 1
ATOM 537 N N . ILE A 1 90 ? 31.346 29.924 160.132 1.00 50.00 82 ILE A N 1
ATOM 538 C CA . ILE A 1 90 ? 30.520 30.236 161.300 1.00 50.00 82 ILE A CA 1
ATOM 539 C C . ILE A 1 90 ? 31.360 30.064 162.562 1.00 50.00 82 ILE A C 1
ATOM 540 O O . ILE A 1 90 ? 31.933 29.006 162.813 1.00 50.00 82 ILE A O 1
ATOM 545 N N . VAL A 1 91 ? 31.417 31.134 163.340 1.00 50.00 83 VAL A N 1
ATOM 546 C CA . VAL A 1 91 ? 32.280 31.244 164.498 1.00 50.00 83 VAL A CA 1
ATOM 547 C C . VAL A 1 91 ? 31.454 31.340 165.782 1.00 50.00 83 VAL A C 1
ATOM 548 O O . VAL A 1 91 ? 30.626 32.251 165.931 1.00 50.00 83 VAL A O 1
ATOM 552 N N . ASP A 1 92 ? 31.665 30.405 166.702 1.00 50.00 84 ASP A N 1
ATOM 553 C CA . ASP A 1 92 ? 31.229 30.624 168.082 1.00 50.00 84 ASP A CA 1
ATOM 554 C C . ASP A 1 92 ? 32.485 30.763 168.937 1.00 50.00 84 ASP A C 1
ATOM 555 O O . ASP A 1 92 ? 33.144 29.765 169.238 1.00 50.00 84 ASP A O 1
ATOM 560 N N . PRO A 1 93 ? 32.834 32.008 169.306 1.00 50.00 85 PRO A N 1
ATOM 561 C CA . PRO A 1 93 ? 34.088 32.246 170.031 1.00 50.00 85 PRO A CA 1
ATOM 562 C C . PRO A 1 93 ? 34.088 31.724 171.472 1.00 50.00 85 PRO A C 1
ATOM 563 O O . PRO A 1 93 ? 35.145 31.344 171.968 1.00 50.00 85 PRO A O 1
ATOM 567 N N . LEU A 1 94 ? 32.921 31.703 172.123 1.00 50.00 86 LEU A N 1
ATOM 568 C CA . LEU A 1 94 ? 32.780 31.179 173.479 1.00 50.00 86 LEU A CA 1
ATOM 569 C C . LEU A 1 94 ? 31.371 30.668 173.723 1.00 50.00 86 LEU A C 1
ATOM 570 O O . LEU A 1 94 ? 30.481 31.403 174.153 1.00 50.00 86 LEU A O 1
ATOM 575 N N . ASP A 1 95 ? 31.189 29.389 173.432 1.00 50.00 87 ASP A N 1
ATOM 576 C CA . ASP A 1 95 ? 29.986 28.655 173.777 1.00 50.00 87 ASP A CA 1
ATOM 577 C C . ASP A 1 95 ? 30.028 28.370 175.281 1.00 50.00 87 ASP A C 1
ATOM 578 O O . ASP A 1 95 ? 31.047 27.926 175.790 1.00 50.00 87 ASP A O 1
ATOM 583 N N . GLY A 1 96 ? 28.939 28.639 175.990 1.00 50.00 88 GLY A N 1
ATOM 584 C CA . GLY A 1 96 ? 28.916 28.484 177.440 1.00 50.00 88 GLY A CA 1
ATOM 585 C C . GLY A 1 96 ? 29.480 29.682 178.176 1.00 50.00 88 GLY A C 1
ATOM 586 O O . GLY A 1 96 ? 30.242 29.535 179.128 1.00 50.00 88 GLY A O 1
ATOM 587 N N . SER A 1 97 ? 29.081 30.869 177.730 1.00 50.00 89 SER A N 1
ATOM 588 C CA . SER A 1 97 ? 29.550 32.153 178.258 1.00 50.00 89 SER A CA 1
ATOM 589 C C . SER A 1 97 ? 29.327 32.373 179.774 1.00 50.00 89 SER A C 1
ATOM 590 O O . SER A 1 97 ? 30.254 32.771 180.489 1.00 50.00 89 SER A O 1
ATOM 593 N N . TYR A 1 98 ? 28.108 32.117 180.257 1.00 50.00 90 TYR A N 1
ATOM 594 C CA . TYR A 1 98 ? 27.812 32.221 181.683 1.00 50.00 90 TYR A CA 1
ATOM 595 C C . TYR A 1 98 ? 28.688 31.291 182.519 1.00 50.00 90 TYR A C 1
ATOM 596 O O . TYR A 1 98 ? 29.239 31.719 183.537 1.00 50.00 90 TYR A O 1
ATOM 605 N N . ASN A 1 99 ? 28.783 30.026 182.089 1.00 50.00 91 ASN A N 1
ATOM 606 C CA . ASN A 1 99 ? 29.599 29.006 182.731 1.00 50.00 91 ASN A CA 1
ATOM 607 C C . ASN A 1 99 ? 31.047 29.443 182.876 1.00 50.00 91 ASN A C 1
ATOM 608 O O . ASN A 1 99 ? 31.615 29.372 183.971 1.00 50.00 91 ASN A O 1
ATOM 613 N N . PHE A 1 100 ? 31.633 29.889 181.760 1.00 50.00 92 PHE A N 1
ATOM 614 C CA . PHE A 1 100 ? 33.016 30.350 181.733 1.00 50.00 92 PHE A CA 1
ATOM 615 C C . PHE A 1 100 ? 33.289 31.441 182.774 1.00 50.00 92 PHE A C 1
ATOM 616 O O . PHE A 1 100 ? 34.291 31.364 183.505 1.00 50.00 92 PHE A O 1
ATOM 624 N N . ILE A 1 101 ? 32.414 32.445 182.837 1.00 50.00 93 ILE A N 1
ATOM 625 C CA . ILE A 1 101 ? 32.574 33.540 183.787 1.00 50.00 93 ILE A CA 1
ATOM 626 C C . ILE A 1 101 ? 32.419 33.022 185.215 1.00 50.00 93 ILE A C 1
ATOM 627 O O . ILE A 1 101 ? 33.263 33.288 186.065 1.00 50.00 93 ILE A O 1
ATOM 632 N N . ALA A 1 102 ? 31.358 32.260 185.460 1.00 50.00 94 ALA A N 1
ATOM 633 C CA . ALA A 1 102 ? 31.082 31.695 186.785 1.00 50.00 94 ALA A CA 1
ATOM 634 C C . ALA A 1 102 ? 32.155 30.725 187.352 1.00 50.00 94 ALA A C 1
ATOM 635 O O . ALA A 1 102 ? 32.184 30.483 188.561 1.00 50.00 94 ALA A O 1
ATOM 637 N N . GLY A 1 103 ? 33.025 30.187 186.494 1.00 50.00 95 GLY A N 1
ATOM 638 C CA . GLY A 1 103 ? 33.988 29.166 186.895 1.00 50.00 95 GLY A CA 1
ATOM 639 C C . GLY A 1 103 ? 33.459 27.735 186.791 1.00 50.00 95 GLY A C 1
ATOM 640 O O . GLY A 1 103 ? 34.028 26.811 187.377 1.00 50.00 95 GLY A O 1
ATOM 641 N N . ILE A 1 104 ? 32.362 27.562 186.052 1.00 50.00 96 ILE A N 1
ATOM 642 C CA . ILE A 1 104 ? 31.807 26.248 185.737 1.00 50.00 96 ILE A CA 1
ATOM 643 C C . ILE A 1 104 ? 32.486 25.726 184.462 1.00 50.00 96 ILE A C 1
ATOM 644 O O . ILE A 1 104 ? 32.496 26.427 183.448 1.00 50.00 96 ILE A O 1
ATOM 649 N N . PRO A 1 105 ? 33.051 24.495 184.507 1.00 50.00 97 PRO A N 1
ATOM 650 C CA . PRO A 1 105 ? 33.920 23.993 183.435 1.00 50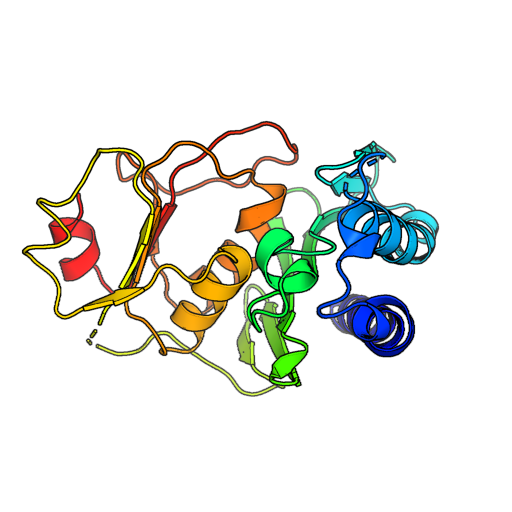.00 97 PRO A CA 1
ATOM 651 C C . PRO A 1 105 ? 33.211 23.362 182.239 1.00 50.00 97 PRO A C 1
ATOM 652 O O . PRO A 1 105 ? 33.606 22.280 181.809 1.00 50.00 97 PRO A O 1
ATOM 656 N N . PHE A 1 106 ? 32.186 24.034 181.713 1.00 50.00 98 PHE A N 1
ATOM 657 C CA . PHE A 1 106 ? 31.575 23.692 180.417 1.00 50.00 98 PHE A CA 1
ATOM 658 C C . PHE A 1 106 ? 31.510 24.855 179.465 1.00 50.00 98 PHE A C 1
ATOM 659 O O . PHE A 1 106 ? 30.624 25.721 179.562 1.00 50.00 98 PHE A O 1
ATOM 667 N N . PHE A 1 107 ? 32.452 24.851 178.533 1.00 50.00 99 PHE A N 1
ATOM 668 C CA . PHE A 1 107 ? 32.579 25.892 177.533 1.00 50.00 99 PHE A CA 1
ATOM 669 C C . PHE A 1 107 ? 33.443 25.375 176.403 1.00 50.00 99 PHE A C 1
ATOM 670 O O . PHE A 1 107 ? 34.264 24.482 176.601 1.00 50.00 99 PHE A O 1
ATOM 678 N N . ALA A 1 108 ? 33.238 25.943 175.218 1.00 50.00 100 ALA A N 1
ATOM 679 C CA . ALA A 1 108 ? 33.967 25.550 174.021 1.00 50.00 100 ALA A CA 1
ATOM 680 C C . ALA A 1 108 ? 34.129 26.714 173.045 1.00 50.00 100 ALA A C 1
ATOM 681 O O . ALA A 1 108 ? 33.376 27.680 173.095 1.00 50.00 100 ALA A O 1
ATOM 683 N N . LEU A 1 109 ? 35.134 26.611 172.182 1.00 50.00 101 LEU A N 1
ATOM 684 C CA . LEU A 1 109 ? 35.274 27.431 170.989 1.00 50.00 101 LEU A CA 1
ATOM 685 C C . LEU A 1 109 ? 34.829 26.542 169.831 1.00 50.00 101 LEU A C 1
ATOM 686 O O . LEU A 1 109 ? 35.094 25.345 169.842 1.00 50.00 101 LEU A O 1
ATOM 688 N N . SER A 1 110 ? 34.153 27.109 168.836 1.00 50.00 102 SER A N 1
ATOM 689 C CA . SER A 1 110 ? 33.768 26.322 167.649 1.00 50.00 102 SER A CA 1
ATOM 690 C C . SER A 1 110 ? 33.906 27.059 166.309 1.00 50.00 102 SER A C 1
ATOM 691 O O . SER A 1 110 ? 33.760 28.283 166.239 1.00 50.00 102 SER A O 1
ATOM 694 N N . LEU A 1 111 ? 34.201 26.295 165.262 1.00 50.00 103 LEU A N 1
ATOM 695 C CA . LEU A 1 111 ? 34.293 26.804 163.903 1.00 50.00 103 LEU A CA 1
ATOM 696 C C . LEU A 1 111 ? 33.635 25.832 162.964 1.00 50.00 103 LEU A C 1
ATOM 697 O O . LEU A 1 111 ? 33.927 24.650 163.008 1.00 50.00 103 LEU A O 1
ATOM 702 N N . ALA A 1 112 ? 32.748 26.336 162.116 1.00 50.00 104 ALA A N 1
ATOM 703 C CA . ALA A 1 112 ? 32.169 25.545 161.027 1.00 50.00 104 ALA A CA 1
ATOM 704 C C . ALA A 1 112 ? 32.508 26.197 159.684 1.00 50.00 104 ALA A C 1
ATOM 705 O O . ALA A 1 112 ? 32.237 27.374 159.477 1.00 50.00 104 ALA A O 1
ATOM 707 N N . VAL A 1 113 ? 33.115 25.422 158.790 1.00 50.00 105 VAL A N 1
ATOM 708 C CA . VAL A 1 113 ? 33.650 25.926 157.516 1.00 50.00 105 VAL A CA 1
ATOM 709 C C . VAL A 1 113 ? 32.880 25.350 156.335 1.00 50.00 105 VAL A C 1
ATOM 710 O O . VAL A 1 113 ? 32.845 24.129 156.124 1.00 50.00 105 VAL A O 1
ATOM 714 N N . PHE A 1 114 ? 32.268 26.242 155.567 1.00 50.00 106 PHE A N 1
ATOM 715 C CA . PHE A 1 114 ? 31.506 25.848 154.388 1.00 50.00 106 PHE A CA 1
ATOM 716 C C . PHE A 1 114 ? 32.221 26.256 153.110 1.00 50.00 106 PHE A C 1
ATOM 717 O O . PHE A 1 114 ? 32.810 27.340 153.030 1.00 50.00 106 PHE A O 1
ATOM 725 N N . LYS A 1 115 ? 32.178 25.361 152.128 1.00 50.00 107 LYS A N 1
ATOM 726 C CA . LYS A 1 115 ? 32.543 25.679 150.755 1.00 50.00 107 LYS A CA 1
ATOM 727 C C . LYS A 1 115 ? 31.232 25.824 150.002 1.00 50.00 107 LYS A C 1
ATOM 728 O O . LYS A 1 115 ? 30.578 24.827 149.674 1.00 50.00 107 LYS A O 1
ATOM 734 N N . LYS A 1 116 ? 30.850 27.072 149.746 1.00 50.00 108 LYS A N 1
ATOM 735 C CA . LYS A 1 116 ? 29.535 27.401 149.182 1.00 50.00 108 LYS A CA 1
ATOM 736 C C . LYS A 1 116 ? 28.438 27.015 150.182 1.00 50.00 108 LYS A C 1
ATOM 737 O O . LYS A 1 116 ? 28.316 27.661 151.228 1.00 50.00 108 LYS A O 1
ATOM 743 N N . ASP A 1 117 ? 27.662 25.974 149.895 1.00 50.00 109 ASP A N 1
ATOM 744 C CA . ASP A 1 117 ? 26.565 25.583 150.797 1.00 50.00 109 ASP A CA 1
ATOM 745 C C . ASP A 1 117 ? 26.765 24.221 151.485 1.00 50.00 109 ASP A C 1
ATOM 746 O O . ASP A 1 117 ? 25.996 23.842 152.370 1.00 50.00 109 ASP A O 1
ATOM 751 N N . LYS A 1 118 ? 27.797 23.490 151.077 1.00 50.00 110 LYS A N 1
ATOM 752 C CA . LYS A 1 118 ? 28.147 22.241 151.739 1.00 50.00 110 LYS A CA 1
ATOM 753 C C . LYS A 1 118 ? 29.157 22.526 152.854 1.00 50.00 110 LYS A C 1
ATOM 754 O O . LYS A 1 118 ? 30.139 23.245 152.621 1.00 50.00 110 LYS A O 1
ATOM 756 N N . PRO A 1 119 ? 28.906 21.995 154.075 1.00 50.00 111 PRO A N 1
ATOM 757 C CA . PRO A 1 119 ? 29.912 21.962 155.140 1.00 50.00 111 PRO A CA 1
ATOM 758 C C . PRO A 1 119 ? 31.082 21.065 154.764 1.00 50.00 111 PRO A C 1
ATOM 759 O O . PRO A 1 119 ? 30.869 19.991 154.210 1.00 50.00 111 PRO A O 1
ATOM 763 N N . ILE A 1 120 ? 32.304 21.508 155.046 1.00 50.00 112 ILE A N 1
ATOM 764 C CA . ILE A 1 120 ? 33.500 20.703 154.745 1.00 50.00 112 ILE A CA 1
ATOM 765 C C . ILE A 1 120 ? 34.372 20.411 155.970 1.00 50.00 112 ILE A C 1
ATOM 766 O O . ILE A 1 120 ? 35.195 19.499 155.935 1.00 50.00 112 ILE A O 1
ATOM 771 N N . TYR A 1 121 ? 34.185 21.189 157.038 1.00 50.00 113 TYR A N 1
ATOM 772 C CA . TYR A 1 121 ? 35.003 21.099 158.248 1.00 50.00 113 TYR A CA 1
ATOM 773 C C . TYR A 1 121 ? 34.329 21.805 159.407 1.00 50.00 113 TYR A C 1
ATOM 774 O O . TYR A 1 121 ? 33.809 22.919 159.261 1.00 50.00 113 TYR A O 1
ATOM 783 N N . ALA A 1 122 ? 34.336 21.142 160.557 1.00 50.00 114 ALA A N 1
ATOM 784 C CA . ALA A 1 122 ? 33.832 21.726 161.788 1.00 50.00 114 ALA A CA 1
ATOM 785 C C . ALA A 1 122 ? 34.700 21.246 162.934 1.00 50.00 114 ALA A C 1
ATOM 786 O O . ALA A 1 122 ? 35.145 20.104 162.939 1.00 50.00 114 ALA A O 1
ATOM 788 N N . ILE A 1 123 ? 34.959 22.137 163.885 1.00 50.00 115 ILE A N 1
ATOM 789 C CA . ILE A 1 123 ? 35.693 21.785 165.097 1.00 50.00 115 ILE A CA 1
ATOM 790 C C . ILE A 1 123 ? 35.012 22.292 166.365 1.00 50.00 115 ILE A C 1
ATOM 791 O O . ILE A 1 123 ? 34.357 23.332 166.364 1.00 50.00 115 ILE A O 1
ATOM 796 N N . ILE A 1 124 ? 35.161 21.528 167.439 1.00 50.00 116 ILE A N 1
ATOM 797 C CA . ILE A 1 124 ? 34.844 21.993 168.774 1.00 50.00 116 ILE A CA 1
ATOM 798 C C . ILE A 1 124 ? 36.048 21.674 169.636 1.00 50.00 116 ILE A C 1
ATOM 799 O O . ILE A 1 124 ? 36.471 20.523 169.716 1.00 50.00 116 ILE A O 1
ATOM 804 N N . TYR A 1 125 ? 36.622 22.703 170.247 1.00 50.00 117 TYR A N 1
ATOM 805 C CA . TYR A 1 125 ? 37.670 22.492 171.228 1.00 50.00 117 TYR A CA 1
ATOM 806 C C . TYR A 1 125 ? 37.148 22.751 172.638 1.00 50.00 117 TYR A C 1
ATOM 807 O O . TYR A 1 125 ? 36.564 23.800 172.907 1.00 50.00 117 TYR A O 1
ATOM 816 N N . GLU A 1 126 ? 37.369 21.780 173.521 1.00 50.00 118 GLU A N 1
ATOM 817 C CA . GLU A 1 126 ? 36.947 21.871 174.912 1.00 50.00 118 GLU A CA 1
ATOM 818 C C . GLU A 1 126 ? 38.156 22.074 175.817 1.00 50.00 118 GLU A C 1
ATOM 819 O O . GLU A 1 126 ? 38.797 21.104 176.196 1.00 50.00 118 GLU A O 1
ATOM 825 N N . PRO A 1 127 ? 38.472 23.339 176.163 1.00 50.00 119 PRO A N 1
ATOM 826 C CA . PRO A 1 127 ? 39.713 23.635 176.886 1.00 50.00 119 PRO A CA 1
ATOM 827 C C . PRO A 1 127 ? 39.939 22.872 178.200 1.00 50.00 119 PRO A C 1
ATOM 828 O O . PRO A 1 127 ? 41.063 22.445 178.438 1.00 50.00 119 PRO A O 1
ATOM 832 N N . MET A 1 128 ? 38.897 22.681 179.016 1.00 50.00 120 MET A N 1
ATOM 833 C CA . MET A 1 128 ? 39.033 21.990 180.322 1.00 50.00 120 MET A CA 1
ATOM 834 C C . MET A 1 128 ? 39.466 20.529 180.231 1.00 50.00 120 MET A C 1
ATOM 835 O O . MET A 1 128 ? 40.114 20.017 181.141 1.00 50.00 120 MET A O 1
ATOM 840 N N . THR A 1 129 ? 39.096 19.865 179.140 1.00 50.00 121 THR A N 1
ATOM 841 C CA . THR A 1 129 ? 39.452 18.465 178.903 1.00 50.00 121 THR A CA 1
ATOM 842 C C . THR A 1 129 ? 40.518 18.309 177.826 1.00 50.00 121 THR A C 1
ATOM 843 O O . THR A 1 129 ? 40.981 17.197 177.580 1.00 50.00 121 THR A O 1
ATOM 847 N N . GLU A 1 130 ? 40.891 19.423 177.191 1.00 50.00 122 GLU A N 1
ATOM 848 C CA . GLU A 1 130 ? 41.822 19.471 176.038 1.00 50.00 122 GLU A CA 1
ATOM 849 C C . GLU A 1 130 ? 41.373 18.621 174.845 1.00 50.00 122 GLU A C 1
ATOM 850 O O . GLU A 1 130 ? 42.184 18.015 174.152 1.00 50.00 122 GLU A O 1
ATOM 856 N N . ARG A 1 131 ? 40.065 18.595 174.621 1.00 50.00 123 ARG A N 1
ATOM 857 C CA . ARG A 1 131 ? 39.462 17.722 173.631 1.00 50.00 123 ARG A CA 1
ATOM 858 C C . ARG A 1 131 ? 39.259 18.426 172.311 1.00 50.00 123 ARG A C 1
ATOM 859 O O . ARG A 1 131 ? 38.645 19.488 172.251 1.00 50.00 123 ARG A O 1
ATOM 867 N N . PHE A 1 132 ? 39.779 17.809 171.257 1.00 50.00 124 PHE A N 1
ATOM 868 C CA . PHE A 1 132 ? 39.719 18.369 169.920 1.00 50.00 124 PHE A CA 1
ATOM 869 C C . PHE A 1 132 ? 38.776 17.552 169.060 1.00 50.00 124 PHE A C 1
ATOM 870 O O . PHE A 1 132 ? 39.139 16.502 168.565 1.00 50.00 124 PHE A O 1
ATOM 878 N N . PHE A 1 133 ? 37.552 18.040 168.912 1.00 50.00 125 PHE A N 1
ATOM 879 C CA . PHE A 1 133 ? 36.538 17.362 168.114 1.00 50.00 125 PHE A CA 1
ATOM 880 C C . PHE A 1 133 ? 36.584 17.844 166.673 1.00 50.00 125 PHE A C 1
ATOM 881 O O . PHE A 1 133 ? 36.646 19.045 166.407 1.00 50.00 125 PHE A O 1
ATOM 889 N N . GLU A 1 134 ? 36.540 16.895 165.747 1.00 50.00 126 GLU A N 1
ATOM 890 C CA . GLU A 1 134 ? 36.540 17.208 164.326 1.00 50.00 126 GLU A CA 1
ATOM 891 C C . GLU A 1 134 ? 35.356 16.592 163.611 1.00 50.00 126 GLU A C 1
ATOM 892 O O . GLU A 1 134 ? 35.016 15.441 163.837 1.00 50.00 126 GLU A O 1
ATOM 898 N N . GLY A 1 135 ? 34.724 17.381 162.754 1.00 50.00 127 GLY A N 1
ATOM 899 C CA . GLY A 1 135 ? 33.624 16.911 161.920 1.00 50.00 127 GLY A CA 1
ATOM 900 C C . GLY A 1 135 ? 34.012 17.127 160.478 1.00 50.00 127 GLY A C 1
ATOM 901 O O . GLY A 1 135 ? 34.068 18.270 160.014 1.00 50.00 127 GLY A O 1
ATOM 902 N N . ILE A 1 136 ? 34.292 16.026 159.782 1.00 50.00 128 ILE A N 1
ATOM 903 C CA . ILE A 1 136 ? 34.838 16.057 158.424 1.00 50.00 128 ILE A CA 1
ATOM 904 C C . ILE A 1 136 ? 33.943 15.230 157.482 1.00 50.00 128 ILE A C 1
ATOM 905 O O . ILE A 1 136 ? 34.058 13.989 157.433 1.00 50.00 128 ILE A O 1
ATOM 910 N N . PRO A 1 137 ? 33.023 15.905 156.751 1.00 50.00 129 PRO A N 1
ATOM 911 C CA . PRO A 1 137 ? 32.177 15.225 155.757 1.00 50.00 129 PRO A CA 1
ATOM 912 C C . PRO A 1 137 ? 32.966 14.300 154.826 1.00 50.00 129 PRO A C 1
ATOM 913 O O . PRO A 1 137 ? 34.023 14.695 154.303 1.00 50.00 129 PRO A O 1
ATOM 917 N N . GLY A 1 138 ? 32.457 13.076 154.660 1.00 50.00 130 GLY A N 1
ATOM 918 C CA . GLY A 1 138 ? 33.134 12.047 153.871 1.00 50.00 130 GLY A CA 1
ATOM 919 C C . GLY A 1 138 ? 34.367 11.502 154.565 1.00 50.00 130 GLY A C 1
ATOM 920 O O . GLY A 1 138 ? 35.298 11.032 153.906 1.00 50.00 130 GLY A O 1
ATOM 921 N N . GLU A 1 139 ? 34.371 11.581 155.899 1.00 50.00 131 GLU A N 1
ATOM 922 C CA . GLU A 1 139 ? 35.405 10.979 156.761 1.00 50.00 131 GLU A CA 1
ATOM 923 C C . GLU A 1 139 ? 34.835 10.632 158.141 1.00 50.00 131 GLU A C 1
ATOM 924 O O . GLU A 1 139 ? 35.332 9.724 158.806 1.00 50.00 131 GLU A O 1
ATOM 930 N N . GLY A 1 140 ? 33.803 11.361 158.559 1.00 50.00 132 GLY A N 1
ATOM 931 C CA . GLY A 1 140 ? 33.180 11.158 159.863 1.00 50.00 132 GLY A CA 1
ATOM 932 C C . GLY A 1 140 ? 33.723 12.047 160.977 1.00 50.00 132 GLY A C 1
ATOM 933 O O . GLY A 1 140 ? 34.522 12.960 160.736 1.00 50.00 132 GLY A O 1
ATOM 934 N N . ALA A 1 141 ? 33.277 11.757 162.202 1.00 50.00 133 ALA A N 1
ATOM 935 C CA . ALA A 1 141 ? 33.664 12.487 163.413 1.00 50.00 133 ALA A CA 1
ATOM 936 C C . ALA A 1 141 ? 34.918 11.930 164.111 1.00 50.00 133 ALA A C 1
ATOM 937 O O . ALA A 1 141 ? 35.109 10.720 164.212 1.00 50.00 133 ALA A O 1
ATOM 939 N N . PHE A 1 142 ? 35.762 12.835 164.594 1.00 50.00 134 PHE A N 1
ATOM 940 C CA . PHE A 1 142 ? 36.989 12.492 165.309 1.00 50.00 134 PHE A CA 1
ATOM 941 C C . PHE A 1 142 ? 37.106 13.270 166.621 1.00 50.00 134 PHE A C 1
ATOM 942 O O . PHE A 1 142 ? 36.676 14.416 166.716 1.00 50.00 134 PHE A O 1
ATOM 950 N N . LEU A 1 143 ? 37.689 12.628 167.626 1.00 50.00 135 LEU A N 1
ATOM 951 C CA . LEU A 1 143 ? 38.104 13.287 168.858 1.00 50.00 135 LEU A CA 1
ATOM 952 C C . LEU A 1 143 ? 39.590 13.019 169.019 1.00 50.00 135 LEU A C 1
ATOM 953 O O . LEU A 1 143 ? 40.008 11.875 169.038 1.00 50.00 135 LEU A O 1
ATOM 958 N N . ASN A 1 144 ? 40.383 14.078 169.132 1.00 50.00 136 ASN A N 1
ATOM 959 C CA . ASN A 1 144 ? 41.856 13.984 169.128 1.00 50.00 136 ASN A CA 1
ATOM 960 C C . ASN A 1 144 ? 42.389 12.972 168.106 1.00 50.00 136 ASN A C 1
ATOM 961 O O . ASN A 1 144 ? 43.186 12.099 168.452 1.00 50.00 136 ASN A O 1
ATOM 966 N N . GLY A 1 145 ? 41.925 13.075 166.862 1.00 50.00 137 GLY A N 1
ATOM 967 C CA . GLY A 1 145 ? 42.395 12.200 165.793 1.00 50.00 137 GLY A CA 1
ATOM 968 C C . GLY A 1 145 ? 41.711 10.848 165.631 1.00 50.00 137 GLY A C 1
ATOM 969 O O . GLY A 1 145 ? 41.731 10.286 164.535 1.00 50.00 137 GLY A O 1
ATOM 970 N N . LYS A 1 146 ? 41.115 10.319 166.698 1.00 50.00 138 LYS A N 1
ATOM 971 C CA . LYS A 1 146 ? 40.570 8.958 166.679 1.00 50.00 138 LYS A CA 1
ATOM 972 C C . LYS A 1 146 ? 39.074 8.964 166.375 1.00 50.00 138 LYS A C 1
ATOM 973 O O . LYS A 1 146 ? 38.306 9.707 167.009 1.00 50.00 138 LYS A O 1
ATOM 976 N N . ARG A 1 147 ? 38.662 8.140 165.406 1.00 50.00 139 ARG A N 1
ATOM 977 C CA . ARG A 1 147 ? 37.250 8.044 164.993 1.00 50.00 139 ARG A CA 1
ATOM 978 C C . ARG A 1 147 ? 36.365 7.862 166.213 1.00 50.00 139 ARG A C 1
ATOM 979 O O . ARG A 1 147 ? 36.702 7.109 167.128 1.00 50.00 139 ARG A O 1
ATOM 981 N N . ILE A 1 148 ? 35.253 8.586 166.232 1.00 50.00 140 ILE A N 1
ATOM 982 C CA . ILE A 1 148 ? 34.257 8.470 167.291 1.00 50.00 140 ILE A CA 1
ATOM 983 C C . ILE A 1 148 ? 32.933 8.270 166.599 1.00 50.00 140 ILE A C 1
ATOM 984 O O . ILE A 1 148 ? 32.797 8.618 165.437 1.00 50.00 140 ILE A O 1
ATOM 989 N N . LYS A 1 149 ? 31.974 7.698 167.317 1.00 50.00 141 LYS A N 1
ATOM 990 C CA . LYS A 1 149 ? 30.636 7.439 166.805 1.00 50.00 141 LYS A CA 1
ATOM 991 C C . LYS A 1 149 ? 29.686 7.315 168.000 1.00 50.00 141 LYS A C 1
ATOM 992 O O . LYS A 1 149 ? 30.095 6.868 169.082 1.00 50.00 141 LYS A O 1
ATOM 994 N N . VAL A 1 150 ? 28.430 7.720 167.805 1.00 50.00 142 VAL A N 1
ATOM 995 C CA . VAL A 1 150 ? 27.397 7.617 168.841 1.00 50.00 142 VAL A CA 1
ATOM 996 C C . VAL A 1 150 ? 27.295 6.182 169.377 1.00 50.00 142 VAL A C 1
ATOM 997 O O . VAL A 1 150 ? 27.583 5.226 168.649 1.00 50.00 142 VAL A O 1
ATOM 1001 N N . ARG A 1 151 ? 26.894 6.039 170.640 1.00 50.00 143 ARG A N 1
ATOM 1002 C CA . ARG A 1 151 ? 26.819 4.725 171.302 1.00 50.00 143 ARG A CA 1
ATOM 1003 C C . ARG A 1 151 ? 25.471 4.018 171.047 1.00 50.00 143 ARG A C 1
ATOM 1004 O O . ARG A 1 151 ? 24.476 4.681 170.705 1.00 50.00 143 ARG A O 1
ATOM 1012 N N . LYS A 1 152 ? 25.443 2.689 171.247 1.00 50.00 144 LYS A N 1
ATOM 1013 C CA . LYS A 1 152 ? 24.257 1.843 170.968 1.00 50.00 144 LYS A CA 1
ATOM 1014 C C . LYS A 1 152 ? 22.952 2.280 171.675 1.00 50.00 144 LYS A C 1
ATOM 1015 O O . LYS A 1 152 ? 22.760 2.080 172.881 1.00 50.00 144 LYS A O 1
ATOM 1017 N N . SER A 1 159 ? 19.708 8.650 178.630 1.00 50.00 151 SER A N 1
ATOM 1018 C CA . SER A 1 159 ? 20.494 9.762 179.178 1.00 50.00 151 SER A CA 1
ATOM 1019 C C . SER A 1 159 ? 20.644 10.896 178.159 1.00 50.00 151 SER A C 1
ATOM 1020 O O . SER A 1 159 ? 21.264 10.715 177.109 1.00 50.00 151 SER A O 1
ATOM 1023 N N . ILE A 1 160 ? 20.078 12.061 178.471 1.00 50.00 152 ILE A N 1
ATOM 1024 C CA . ILE A 1 160 ? 20.000 13.162 177.502 1.00 50.00 152 ILE A CA 1
ATOM 1025 C C . ILE A 1 160 ? 20.249 14.566 178.085 1.00 50.00 152 ILE A C 1
ATOM 1026 O O . ILE A 1 160 ? 20.083 14.800 179.281 1.00 50.00 152 ILE A O 1
ATOM 1031 N N . SER A 1 161 ? 20.653 15.492 177.218 1.00 50.00 153 SER A N 1
ATOM 1032 C CA . SER A 1 161 ? 20.601 16.908 177.549 1.00 50.00 153 SER A CA 1
ATOM 1033 C C . SER A 1 161 ? 19.190 17.391 177.312 1.00 50.00 153 SER A C 1
ATOM 1034 O O . SER A 1 161 ? 18.551 17.030 176.317 1.00 50.00 153 SER A O 1
ATOM 1037 N N . PHE A 1 162 ? 18.683 18.195 178.228 1.00 50.00 154 PHE A N 1
ATOM 1038 C CA . PHE A 1 162 ? 17.329 18.653 178.083 1.00 50.00 154 PHE A CA 1
ATOM 1039 C C . PHE A 1 162 ? 17.239 20.132 178.389 1.00 50.00 154 PHE A C 1
ATOM 1040 O O . PHE A 1 162 ? 17.643 20.579 179.457 1.00 50.00 154 PHE A O 1
ATOM 1048 N N . TYR A 1 163 ? 16.728 20.884 177.422 1.00 50.00 155 TYR A N 1
ATOM 1049 C CA . TYR A 1 163 ? 16.408 22.292 177.609 1.00 50.00 155 TYR A CA 1
ATOM 1050 C C . TYR A 1 163 ? 14.932 22.510 177.280 1.00 50.00 155 TYR A C 1
ATOM 1051 O O . TYR A 1 163 ? 14.456 22.105 176.202 1.00 50.00 155 TYR A O 1
ATOM 1060 N N . SER A 1 164 ? 14.213 23.145 178.205 1.00 50.00 156 SER A N 1
ATOM 1061 C CA . SER A 1 164 ? 12.807 23.478 177.990 1.00 50.00 156 SER A CA 1
ATOM 1062 C C . SER A 1 164 ? 12.322 24.565 178.937 1.00 50.00 156 SER A C 1
ATOM 1063 O O . SER A 1 164 ? 12.464 24.429 180.155 1.00 50.00 156 SER A O 1
ATOM 1066 N N . ARG A 1 165 ? 11.741 25.630 178.373 1.00 50.00 157 ARG A N 1
ATOM 1067 C CA . ARG A 1 165 ? 11.114 26.707 179.165 1.00 50.00 157 ARG A CA 1
ATOM 1068 C C . ARG A 1 165 ? 9.725 26.289 179.700 1.00 50.00 157 ARG A C 1
ATOM 1069 O O . ARG A 1 165 ? 9.175 26.931 180.619 1.00 50.00 157 ARG A O 1
ATOM 1071 N N . GLY A 1 166 ? 9.175 25.209 179.132 1.00 50.00 158 GLY A N 1
ATOM 1072 C CA . GLY A 1 166 ? 7.890 24.660 179.570 1.00 50.00 158 GLY A CA 1
ATOM 1073 C C . GLY A 1 166 ? 7.5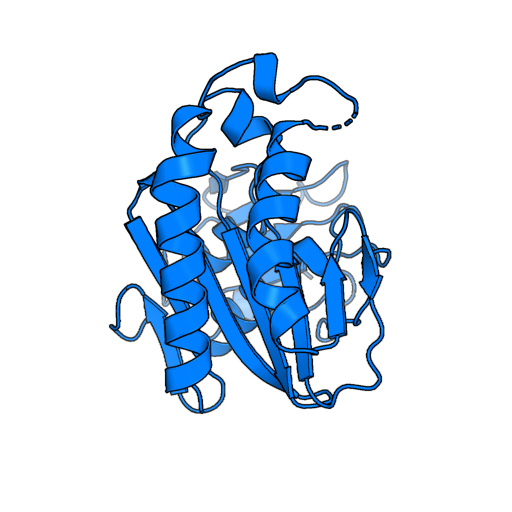82 23.289 178.992 1.00 50.00 158 GLY A C 1
ATOM 1074 O O . GLY A 1 166 ? 7.285 22.360 179.752 1.00 50.00 158 GLY A O 1
ATOM 1075 N N . LYS A 1 167 ? 7.659 23.185 177.645 1.00 50.00 159 LYS A N 1
ATOM 1076 C CA . LYS A 1 167 ? 7.389 21.936 176.885 1.00 50.00 159 LYS A CA 1
ATOM 1077 C C . LYS A 1 167 ? 8.073 20.668 177.476 1.00 50.00 159 LYS A C 1
ATOM 1078 O O . LYS A 1 167 ? 8.788 20.762 178.491 1.00 50.00 159 LYS A O 1
ATOM 1080 N N . GLY A 1 168 ? 7.877 19.491 176.866 1.00 50.00 160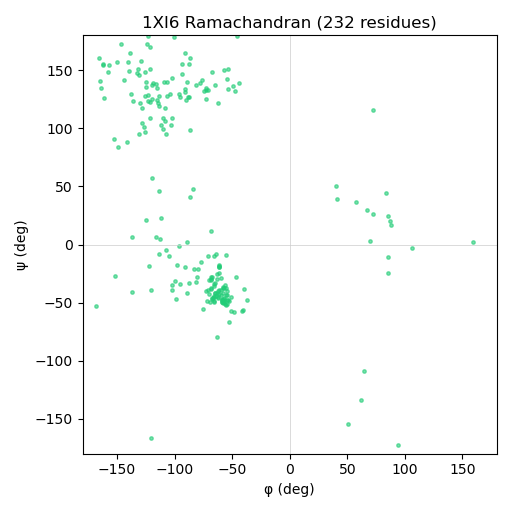 GLY A N 1
ATOM 1081 C CA . GLY A 1 168 ? 8.360 18.200 177.446 1.00 50.00 160 GLY A CA 1
ATOM 1082 C C . GLY A 1 168 ? 7.955 17.988 178.909 1.00 50.00 160 GLY A C 1
ATOM 1083 O O . GLY A 1 168 ? 6.954 18.568 179.379 1.00 50.00 160 GLY A O 1
ATOM 1084 N N . HIS A 1 169 ? 8.734 17.177 179.641 1.00 50.00 161 HIS A N 1
ATOM 1085 C CA . HIS A 1 169 ? 8.403 16.753 181.040 1.00 50.00 161 HIS A CA 1
ATOM 1086 C C . HIS A 1 169 ? 7.194 15.796 181.035 1.00 50.00 161 HIS A C 1
ATOM 1087 O O . HIS A 1 169 ? 6.694 15.385 182.095 1.00 50.00 161 HIS A O 1
ATOM 1089 N N . GLU A 1 170 ? 6.726 15.476 179.828 1.00 50.00 162 GLU A N 1
ATOM 1090 C CA . GLU A 1 170 ? 6.357 14.102 179.501 1.00 50.00 162 GLU A CA 1
ATOM 1091 C C . GLU A 1 170 ? 7.692 13.391 179.187 1.00 50.00 162 GLU A C 1
ATOM 1092 O O . GLU A 1 170 ? 7.777 12.145 179.274 1.00 50.00 162 GLU A O 1
ATOM 1094 N N . ILE A 1 171 ? 8.734 14.181 178.854 1.00 50.00 163 ILE A N 1
ATOM 1095 C CA . ILE A 1 171 ? 10.105 13.686 178.568 1.00 50.00 163 ILE A CA 1
ATOM 1096 C C . ILE A 1 171 ? 10.873 13.288 179.852 1.00 50.00 163 ILE A C 1
ATOM 1097 O O . ILE A 1 171 ? 11.357 12.150 179.960 1.00 50.00 163 ILE A O 1
ATOM 1101 N N . VAL A 1 172 ? 10.981 14.224 180.804 1.00 50.00 164 VAL A N 1
ATOM 1102 C CA . VAL A 1 172 ? 11.601 13.978 182.123 1.00 50.00 164 VAL A CA 1
ATOM 1103 C C . VAL A 1 172 ? 11.188 12.614 182.700 1.00 50.00 164 VAL A C 1
ATOM 1104 O O . VAL A 1 172 ? 12.046 11.767 182.991 1.00 50.00 164 VAL A O 1
ATOM 1108 N N . LYS A 1 173 ? 9.871 12.411 182.838 1.00 50.00 165 LYS A N 1
ATOM 1109 C CA . LYS A 1 173 ? 9.281 11.181 183.398 1.00 50.00 165 LYS A CA 1
ATOM 1110 C C . LYS A 1 173 ? 9.461 9.925 182.514 1.00 50.00 165 LYS A C 1
ATOM 1111 O O . LYS A 1 173 ? 8.842 8.885 182.783 1.00 50.00 165 LYS A O 1
ATOM 1113 N N . HIS A 1 174 ? 10.312 10.013 181.483 1.00 50.00 166 HIS A N 1
ATOM 1114 C CA . HIS A 1 174 ? 10.444 8.939 180.474 1.00 50.00 166 HIS A CA 1
ATOM 1115 C C . HIS A 1 174 ? 11.893 8.590 180.042 1.00 50.00 166 HIS A C 1
ATOM 1116 O O . HIS A 1 174 ? 12.087 7.782 179.117 1.00 50.00 166 HIS A O 1
ATOM 1118 N N . VAL A 1 175 ? 12.895 9.191 180.700 1.00 50.00 167 VAL A N 1
ATOM 1119 C CA . VAL A 1 175 ? 14.332 8.894 180.440 1.00 50.00 167 VAL A CA 1
ATOM 1120 C C . VAL A 1 175 ? 15.105 8.643 181.742 1.00 50.00 167 VAL A C 1
ATOM 1121 O O . VAL A 1 175 ? 14.746 9.199 182.789 1.00 50.00 167 VAL A O 1
ATOM 1124 N N . LYS A 1 176 ? 16.160 7.820 181.670 1.00 50.00 168 LYS A N 1
ATOM 1125 C CA . LYS A 1 176 ? 16.960 7.447 182.867 1.00 50.00 168 LYS A CA 1
ATOM 1126 C C . LYS A 1 176 ? 17.494 8.649 183.661 1.00 50.00 168 LYS A C 1
ATOM 1127 O O . LYS A 1 176 ? 17.412 8.651 184.888 1.00 50.00 168 LYS A O 1
ATOM 1129 N N . ARG A 1 177 ? 18.014 9.663 182.955 1.00 50.00 169 ARG A N 1
ATOM 1130 C CA . ARG A 1 177 ? 18.553 10.898 183.557 1.00 50.00 169 ARG A CA 1
ATOM 1131 C C . ARG A 1 177 ? 18.678 12.043 182.530 1.00 50.00 169 ARG A C 1
ATOM 1132 O O . ARG A 1 177 ? 18.807 11.793 181.321 1.00 50.00 169 ARG A O 1
ATOM 1140 N N . THR A 1 178 ? 18.649 13.290 183.013 1.00 50.00 170 THR A N 1
ATOM 1141 C CA . THR A 1 178 ? 18.900 14.461 182.160 1.00 50.00 170 THR A CA 1
ATOM 1142 C C . THR A 1 178 ? 20.073 15.325 182.621 1.00 50.00 170 THR A C 1
ATOM 1143 O O . THR A 1 178 ? 20.387 15.402 183.809 1.00 50.00 170 THR A O 1
ATOM 1147 N N . ARG A 1 179 ? 20.710 15.982 181.660 1.00 50.00 171 ARG A N 1
ATOM 1148 C CA . ARG A 1 179 ? 21.757 16.945 181.948 1.00 50.00 171 ARG A CA 1
ATOM 1149 C C . ARG A 1 179 ? 21.415 18.262 181.291 1.00 50.00 171 ARG A C 1
ATOM 1150 O O . ARG A 1 179 ? 20.773 18.297 180.251 1.00 50.00 171 ARG A O 1
ATOM 1158 N N . THR A 1 180 ? 21.838 19.344 181.926 1.00 50.00 172 THR A N 1
ATOM 1159 C CA . THR A 1 180 ? 21.661 20.686 181.402 1.00 50.00 172 THR A CA 1
ATOM 1160 C C . THR A 1 180 ? 22.929 21.454 181.743 1.00 50.00 172 THR A C 1
ATOM 1161 O O . THR A 1 180 ? 23.022 22.104 182.788 1.00 50.00 172 THR A O 1
ATOM 1165 N N . LEU A 1 181 ? 23.906 21.359 180.846 1.00 50.00 173 LEU A N 1
ATOM 1166 C CA . LEU A 1 181 ? 25.273 21.780 181.141 1.00 50.00 173 LEU A CA 1
ATOM 1167 C C . LEU A 1 181 ? 25.579 23.233 180.785 1.00 50.00 173 LEU A C 1
ATOM 1168 O O . LEU A 1 181 ? 26.543 23.795 181.302 1.00 50.00 173 LEU A O 1
ATOM 1173 N N . GLY A 1 182 ? 24.758 23.829 179.921 1.00 50.00 174 GLY A N 1
ATOM 1174 C CA . GLY A 1 182 ? 24.834 25.250 179.613 1.00 50.00 174 GLY A CA 1
ATOM 1175 C C . GLY A 1 182 ? 25.784 25.637 178.501 1.00 50.00 174 GLY A C 1
ATOM 1176 O O . GLY A 1 182 ? 26.195 26.785 178.421 1.00 50.00 174 GLY A O 1
ATOM 1177 N N . ALA A 1 183 ? 26.133 24.678 177.649 1.00 50.00 175 ALA A N 1
ATOM 1178 C CA . ALA A 1 183 ? 26.985 24.893 176.477 1.00 50.00 175 ALA A CA 1
ATOM 1179 C C . ALA A 1 183 ? 26.578 23.911 175.367 1.00 50.00 175 ALA A C 1
ATOM 1180 O O . ALA A 1 183 ? 27.170 22.846 175.214 1.00 50.00 175 ALA A O 1
ATOM 1182 N N . ILE A 1 184 ? 25.561 24.281 174.594 1.00 50.00 176 ILE A N 1
ATOM 1183 C CA . ILE A 1 184 ? 24.873 23.339 173.702 1.00 50.00 176 ILE A CA 1
ATOM 1184 C C . ILE A 1 184 ? 25.744 22.799 172.553 1.00 50.00 176 ILE A C 1
ATOM 1185 O O . ILE A 1 184 ? 25.615 21.630 172.161 1.00 50.00 176 ILE A O 1
ATOM 1190 N N . ALA A 1 185 ? 26.624 23.653 172.029 1.00 50.00 177 ALA A N 1
ATOM 1191 C CA . ALA A 1 185 ? 27.652 23.237 171.075 1.00 50.00 177 ALA A CA 1
ATOM 1192 C C . ALA A 1 185 ? 28.403 22.043 171.653 1.00 50.00 177 ALA A C 1
ATOM 1193 O O . ALA A 1 185 ? 28.623 21.049 170.962 1.00 50.00 177 ALA A O 1
ATOM 1194 N N . LEU A 1 186 ? 28.761 22.140 172.932 1.00 50.00 178 LEU A N 1
ATOM 1195 C CA . LEU A 1 186 ? 29.567 21.129 173.596 1.00 50.00 178 LEU A CA 1
ATOM 1196 C C . LEU A 1 186 ? 28.786 19.854 173.876 1.00 50.00 178 LEU A C 1
ATOM 1197 O O . LEU A 1 186 ? 29.316 18.754 173.726 1.00 50.00 178 LEU A O 1
ATOM 1202 N N . GLU A 1 187 ? 27.530 20.000 174.278 1.00 50.00 179 GLU A N 1
ATOM 1203 C CA . GLU A 1 187 ? 26.694 18.848 174.579 1.00 50.00 179 GLU A CA 1
ATOM 1204 C C . GLU A 1 187 ? 26.491 17.964 173.352 1.00 50.00 179 GLU A C 1
ATOM 1205 O O . GLU A 1 187 ? 26.523 16.743 173.461 1.00 50.00 179 GLU A O 1
ATOM 1211 N N . LEU A 1 188 ? 26.310 18.590 172.191 1.00 50.00 180 LEU A N 1
ATOM 1212 C CA . LEU A 1 188 ? 26.273 17.891 170.904 1.00 50.00 180 LEU A CA 1
ATOM 1213 C C . LEU A 1 188 ? 27.544 17.085 170.629 1.00 50.00 180 LEU A C 1
ATOM 1214 O O . LEU A 1 188 ? 27.479 15.988 170.069 1.00 50.00 180 LEU A O 1
ATOM 1219 N N . ALA A 1 189 ? 28.695 17.629 171.025 1.00 50.00 181 ALA A N 1
ATOM 1220 C CA . ALA A 1 189 ? 29.977 16.931 170.871 1.00 50.00 181 ALA A CA 1
ATOM 1221 C C . ALA A 1 189 ? 30.054 15.724 171.797 1.00 50.00 181 ALA A C 1
ATOM 1222 O O . ALA A 1 189 ? 30.695 14.728 171.466 1.00 50.00 181 ALA A O 1
ATOM 1224 N N . TYR A 1 190 ? 29.388 15.821 172.945 1.00 50.00 182 TYR A N 1
ATOM 1225 C CA . TYR A 1 190 ? 29.313 14.712 173.888 1.00 50.00 182 TYR A CA 1
ATOM 1226 C C . TYR A 1 190 ? 28.484 13.561 173.346 1.00 50.00 182 TYR A C 1
ATOM 1227 O O . TYR A 1 190 ? 28.829 12.399 173.561 1.00 50.00 182 TYR A O 1
ATOM 1236 N N . LEU A 1 191 ? 27.396 13.892 172.647 1.00 50.00 183 LEU A N 1
ATOM 1237 C CA . LEU A 1 191 ? 26.605 12.918 171.899 1.00 50.00 183 LEU A CA 1
ATOM 1238 C C . LEU A 1 191 ? 27.455 12.170 170.865 1.00 50.00 183 LEU A C 1
ATOM 1239 O O . LEU A 1 191 ? 27.421 10.939 170.810 1.00 50.00 183 LEU A O 1
ATOM 1244 N N . ALA A 1 192 ? 28.216 12.917 170.069 1.00 50.00 184 ALA A N 1
ATOM 1245 C CA . ALA A 1 192 ? 29.095 12.353 169.034 1.00 50.00 184 ALA A CA 1
ATOM 1246 C C . ALA A 1 192 ? 30.177 11.448 169.614 1.00 50.00 184 ALA A C 1
ATOM 1247 O O . ALA A 1 192 ? 30.786 10.649 168.903 1.00 50.00 184 ALA A O 1
ATOM 1249 N N . MET A 1 193 ? 30.399 11.595 170.914 1.00 50.00 185 MET A N 1
ATOM 1250 C CA . MET A 1 193 ? 31.425 10.882 171.651 1.00 50.00 185 MET A CA 1
ATOM 1251 C C . MET A 1 193 ? 30.830 9.667 172.367 1.00 50.00 185 MET A C 1
ATOM 1252 O O . MET A 1 193 ? 31.549 8.762 172.773 1.00 50.00 185 MET A O 1
ATOM 1257 N N . GLY A 1 194 ? 29.514 9.660 172.521 1.00 50.00 186 GLY A N 1
ATOM 1258 C CA . GLY A 1 194 ? 28.830 8.595 173.227 1.00 50.00 186 GLY A CA 1
ATOM 1259 C C . GLY A 1 194 ? 28.784 8.799 174.730 1.00 50.00 186 GLY A C 1
ATOM 1260 O O . GLY A 1 194 ? 28.667 7.828 175.478 1.00 50.00 186 GLY A O 1
ATOM 1261 N N . ALA A 1 195 ? 28.874 10.053 175.175 1.00 50.00 187 ALA A N 1
ATOM 1262 C CA . ALA A 1 195 ? 28.696 10.399 176.588 1.00 50.00 187 ALA A CA 1
ATOM 1263 C C . ALA A 1 195 ? 27.224 10.533 176.928 1.00 50.00 187 ALA A C 1
ATOM 1264 O O . ALA A 1 195 ? 26.836 10.446 178.094 1.00 50.00 187 ALA A O 1
ATOM 1266 N N . LEU A 1 196 ? 26.417 10.760 175.892 1.00 50.00 188 LEU A N 1
ATOM 1267 C CA . LEU A 1 196 ? 24.979 10.986 176.010 1.00 50.00 188 LEU A CA 1
ATOM 1268 C C . LEU A 1 196 ? 24.289 10.235 174.891 1.00 50.00 188 LEU A C 1
ATOM 1269 O O . LEU A 1 196 ? 24.943 9.803 173.925 1.00 50.00 188 LEU A O 1
ATOM 1274 N N . ASP A 1 197 ? 22.975 10.075 175.022 1.00 50.00 189 ASP A N 1
ATOM 1275 C CA . ASP A 1 197 ? 22.164 9.469 173.971 1.00 50.00 189 ASP A CA 1
ATOM 1276 C C . ASP A 1 197 ? 21.546 10.538 173.094 1.00 50.00 189 ASP A C 1
ATOM 1277 O O . ASP A 1 197 ? 21.380 10.334 171.897 1.00 50.00 189 ASP A O 1
ATOM 1282 N N . GLY A 1 198 ? 21.206 11.676 173.686 1.00 50.00 190 GLY A N 1
ATOM 1283 C CA . GLY A 1 198 ? 20.557 12.736 172.938 1.00 50.00 190 GLY A CA 1
ATOM 1284 C C . GLY A 1 198 ? 20.692 14.124 173.519 1.00 50.00 190 GLY A C 1
ATOM 1285 O O . GLY A 1 198 ? 20.903 14.302 174.722 1.00 50.00 190 GLY A O 1
ATOM 1286 N N . VAL A 1 199 ? 20.581 15.111 172.635 1.00 50.00 191 VAL A N 1
ATOM 1287 C CA . VAL A 1 199 ? 20.482 16.503 173.023 1.00 50.00 191 VAL A CA 1
ATOM 1288 C C . VAL A 1 199 ? 19.108 16.942 172.570 1.00 50.00 191 VAL A C 1
ATOM 1289 O O . VAL A 1 199 ? 18.757 16.792 171.390 1.00 50.00 191 VAL A O 1
ATOM 1293 N N . VAL A 1 200 ? 18.330 17.459 173.518 1.00 50.00 192 VAL A N 1
ATOM 1294 C CA . VAL A 1 200 ? 16.978 17.925 173.267 1.00 50.00 192 VAL A CA 1
ATOM 1295 C C . VAL A 1 200 ? 16.856 19.346 173.806 1.00 50.00 192 VAL A C 1
ATOM 1296 O O . VAL A 1 200 ? 17.004 19.588 175.009 1.00 50.00 192 VAL A O 1
ATOM 1300 N N . ASP A 1 201 ? 16.595 20.283 172.904 1.00 50.00 193 ASP A N 1
ATOM 1301 C CA . ASP A 1 201 ? 16.340 21.664 173.287 1.00 50.00 193 ASP A CA 1
ATOM 1302 C C . ASP A 1 201 ? 15.040 22.158 172.656 1.00 50.00 193 ASP A C 1
ATOM 1303 O O . ASP A 1 201 ? 14.992 22.461 171.453 1.00 50.00 193 ASP A O 1
ATOM 1308 N N . VAL A 1 202 ? 13.991 22.240 173.475 1.00 50.00 194 VAL A N 1
ATOM 1309 C CA . VAL A 1 202 ? 12.677 22.691 173.000 1.00 50.00 194 VAL A CA 1
ATOM 1310 C C . VAL A 1 202 ? 12.265 24.036 173.634 1.00 50.00 194 VAL A C 1
ATOM 1311 O O . VAL A 1 202 ? 11.134 24.226 174.131 1.00 50.00 194 VAL A O 1
ATOM 1315 N N . ARG A 1 203 ? 13.222 24.960 173.634 1.00 50.00 195 ARG A N 1
ATOM 1316 C CA . ARG A 1 203 ? 12.922 26.380 173.663 1.00 50.00 195 ARG A CA 1
ATOM 1317 C C . ARG A 1 203 ? 13.109 26.730 172.198 1.00 50.00 195 ARG A C 1
ATOM 1318 O O . ARG A 1 203 ? 13.447 25.845 171.397 1.00 50.00 195 ARG A O 1
ATOM 1326 N N . LYS A 1 204 ? 12.889 27.977 171.809 1.00 50.00 196 LYS A N 1
ATOM 1327 C CA . LYS A 1 204 ? 13.292 28.393 170.470 1.00 50.00 196 LYS A CA 1
ATOM 1328 C C . LYS A 1 204 ? 14.299 29.519 170.667 1.00 50.00 196 LYS A C 1
ATOM 1329 O O . LYS A 1 204 ? 14.099 30.641 170.184 1.00 50.00 196 LYS A O 1
ATOM 1331 N N . TYR A 1 205 ? 15.369 29.219 171.409 1.00 50.00 197 TYR A N 1
ATOM 1332 C CA . TYR A 1 205 ? 16.365 30.231 171.789 1.00 50.00 197 TYR A CA 1
ATOM 1333 C C . TYR A 1 205 ? 17.641 30.141 170.943 1.00 50.00 197 TYR A C 1
ATOM 1334 O O . TYR A 1 205 ? 18.246 31.174 170.621 1.00 50.00 197 TYR A O 1
ATOM 1336 N N . VAL A 1 206 ? 18.037 28.921 170.571 1.00 50.00 198 VAL A N 1
ATOM 1337 C CA . VAL A 1 206 ? 19.362 28.686 169.958 1.00 50.00 198 VAL A CA 1
ATOM 1338 C C . VAL A 1 206 ? 19.534 29.220 168.523 1.00 50.00 198 VAL A C 1
ATOM 1339 O O . VAL A 1 206 ? 18.678 29.006 167.651 1.00 50.00 198 VAL A O 1
ATOM 1343 N N . ARG A 1 207 ? 20.654 29.910 168.308 1.00 50.00 199 ARG A N 1
ATOM 1344 C CA . ARG A 1 207 ? 21.058 30.412 166.987 1.00 50.00 199 ARG A CA 1
ATOM 1345 C C . ARG A 1 207 ? 21.870 29.391 166.190 1.00 50.00 199 ARG A C 1
ATOM 1346 O O . ARG A 1 207 ? 22.511 28.519 166.778 1.00 50.00 199 ARG A O 1
ATOM 1354 N N . PRO A 1 208 ? 21.859 29.494 164.844 1.00 50.00 200 PRO A N 1
ATOM 1355 C CA . PRO A 1 208 ? 22.785 28.617 164.107 1.00 50.00 200 PRO A CA 1
ATOM 1356 C C . PRO A 1 208 ? 24.260 28.879 164.447 1.00 50.00 200 PRO A C 1
ATOM 1357 O O . PRO A 1 208 ? 25.076 27.974 164.310 1.00 50.00 200 PRO A O 1
ATOM 1361 N N . THR A 1 209 ? 24.602 30.085 164.903 1.00 50.00 201 THR A N 1
ATOM 1362 C CA . THR A 1 209 ? 25.975 30.335 165.401 1.00 50.00 201 THR A CA 1
ATOM 1363 C C . THR A 1 209 ? 26.332 29.444 166.614 1.00 50.00 201 THR A C 1
ATOM 1364 O O . THR A 1 209 ? 27.518 29.245 166.910 1.00 50.00 201 THR A O 1
ATOM 1368 N N . ASP A 1 210 ? 25.309 28.907 167.289 1.00 50.00 202 ASP A N 1
ATOM 1369 C CA . ASP A 1 210 ? 25.509 27.984 168.408 1.00 50.00 202 ASP A CA 1
ATOM 1370 C C . ASP A 1 210 ? 25.593 26.539 167.948 1.00 50.00 202 ASP A C 1
ATOM 1371 O O . ASP A 1 210 ? 26.427 25.780 168.433 1.00 50.00 202 ASP A O 1
ATOM 1376 N N . ILE A 1 211 ? 24.739 26.146 167.013 1.00 50.00 203 ILE A N 1
ATOM 1377 C CA . ILE A 1 211 ? 24.538 24.714 166.789 1.00 50.00 203 ILE A CA 1
ATOM 1378 C C . ILE A 1 211 ? 25.198 24.151 165.526 1.00 50.00 203 ILE A C 1
ATOM 1379 O O . ILE A 1 211 ? 25.262 22.937 165.354 1.00 50.00 203 ILE A O 1
ATOM 1384 N N . ALA A 1 212 ? 25.700 25.029 164.666 1.00 50.00 204 ALA A N 1
ATOM 1385 C CA . ALA A 1 212 ? 26.285 24.640 163.387 1.00 50.00 204 ALA A CA 1
ATOM 1386 C C . ALA A 1 212 ? 27.369 23.556 163.499 1.00 50.00 204 ALA A C 1
ATOM 1387 O O . ALA A 1 212 ? 27.168 22.433 163.031 1.00 50.00 204 ALA A O 1
ATOM 1389 N N . ALA A 1 213 ? 28.496 23.888 164.124 1.00 50.00 205 ALA A N 1
ATOM 1390 C CA . ALA A 1 213 ? 29.617 22.952 164.263 1.00 50.00 205 ALA A CA 1
ATOM 1391 C C . ALA A 1 213 ? 29.215 21.658 164.984 1.00 50.00 205 ALA A C 1
ATOM 1392 O O . ALA A 1 213 ? 29.606 20.567 164.572 1.00 50.00 205 ALA A O 1
ATOM 1394 N N . GLY A 1 214 ? 28.421 21.795 166.043 1.00 50.00 206 GLY A N 1
ATOM 1395 C CA . GLY A 1 214 ? 27.924 20.662 166.810 1.00 50.00 206 GLY A CA 1
ATOM 1396 C C . GLY A 1 214 ? 26.994 19.738 166.047 1.00 50.00 206 GLY A C 1
ATOM 1397 O O . GLY A 1 214 ? 26.987 18.532 166.305 1.00 50.00 206 GLY A O 1
ATOM 1398 N N . THR A 1 215 ? 26.203 20.298 165.124 1.00 50.00 207 THR A N 1
ATOM 1399 C CA . THR A 1 215 ? 25.370 19.503 164.207 1.00 50.00 207 THR A CA 1
ATOM 1400 C C . THR A 1 215 ? 26.245 18.682 163.266 1.0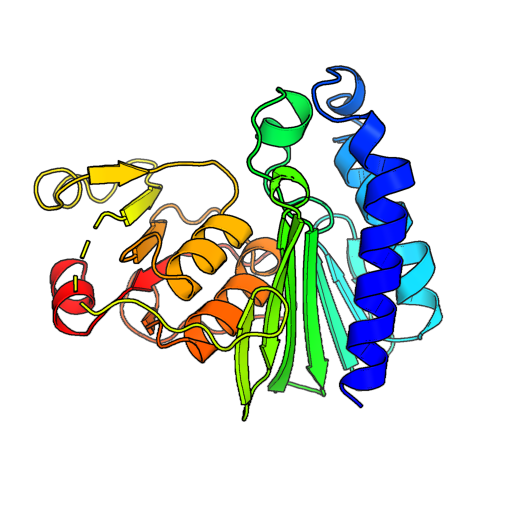0 50.00 207 THR A C 1
ATOM 1401 O O . THR A 1 215 ? 26.051 17.476 163.117 1.00 50.00 207 THR A O 1
ATOM 1404 N N . ILE A 1 216 ? 27.213 19.346 162.642 1.00 50.00 208 ILE A N 1
ATOM 1405 C CA . ILE A 1 216 ? 28.093 18.701 161.685 1.00 50.00 208 ILE A CA 1
ATOM 1406 C C . ILE A 1 216 ? 28.808 17.531 162.352 1.00 50.00 208 ILE A C 1
ATOM 1407 O O . ILE A 1 216 ? 28.781 16.417 161.823 1.00 50.00 208 ILE A O 1
ATOM 1412 N N . ILE A 1 217 ? 29.414 17.781 163.515 1.00 50.00 209 ILE A N 1
ATOM 1413 C CA . ILE A 1 217 ? 30.169 16.753 164.253 1.00 50.00 209 ILE A CA 1
ATOM 1414 C C . ILE A 1 217 ? 29.258 15.588 164.676 1.00 50.00 209 ILE A C 1
ATOM 1415 O O . ILE A 1 217 ? 29.616 14.426 164.491 1.00 50.00 209 ILE A O 1
ATOM 1420 N N . ALA A 1 218 ? 28.081 15.904 165.209 1.00 50.00 210 ALA A N 1
ATOM 1421 C CA . ALA A 1 218 ? 27.126 14.884 165.638 1.00 50.00 210 ALA A CA 1
ATOM 1422 C C . ALA A 1 218 ? 26.577 14.069 164.466 1.00 50.00 210 ALA A C 1
ATOM 1423 O O . ALA A 1 218 ? 26.505 12.836 164.555 1.00 50.00 210 ALA A O 1
ATOM 1425 N N . LYS A 1 219 ? 26.201 14.746 163.375 1.00 50.00 211 LYS A N 1
ATOM 1426 C CA . LYS A 1 219 ? 25.675 14.057 162.189 1.00 50.00 211 LYS A CA 1
ATOM 1427 C C . LYS A 1 219 ? 26.717 13.077 161.667 1.00 50.00 211 LYS A C 1
ATOM 1428 O O . LYS A 1 219 ? 26.394 11.921 161.404 1.00 50.00 211 LYS A O 1
ATOM 1430 N N . GLU A 1 220 ? 27.961 13.543 161.559 1.00 50.00 212 GLU A N 1
ATOM 1431 C CA . GLU A 1 220 ? 29.093 12.741 161.083 1.00 50.00 212 GLU A CA 1
ATOM 1432 C C . GLU A 1 220 ? 29.443 11.566 161.993 1.00 50.00 212 GLU A C 1
ATOM 1433 O O . GLU A 1 220 ? 30.294 10.740 161.646 1.00 50.00 212 GLU A O 1
ATOM 1439 N N . ALA A 1 221 ? 28.807 11.502 163.160 1.00 50.00 213 ALA A N 1
ATOM 1440 C CA . ALA A 1 221 ? 29.050 10.421 164.099 1.00 50.00 213 ALA A CA 1
ATOM 1441 C C . ALA A 1 221 ? 27.824 9.520 164.243 1.00 50.00 213 ALA A C 1
ATOM 1442 O O . ALA A 1 221 ? 27.826 8.602 165.070 1.00 50.00 213 ALA A O 1
ATOM 1444 N N . GLY A 1 222 ? 26.789 9.787 163.442 1.00 50.00 214 GLY A N 1
ATOM 1445 C CA . GLY A 1 222 ? 25.556 9.006 163.455 1.00 50.00 214 GLY A CA 1
ATOM 1446 C C . GLY A 1 222 ? 24.338 9.665 164.089 1.00 50.00 214 GLY A C 1
ATOM 1447 O O . GLY A 1 222 ? 23.249 9.094 164.081 1.00 50.00 214 GLY A O 1
ATOM 1448 N N . ALA A 1 223 ? 24.496 10.863 164.642 1.00 50.00 215 ALA A N 1
ATOM 1449 C CA . ALA A 1 223 ? 23.366 11.563 165.252 1.00 50.00 215 ALA A CA 1
ATOM 1450 C C . ALA A 1 223 ? 22.243 11.748 164.216 1.00 50.00 215 ALA A C 1
ATOM 1451 O O . ALA A 1 223 ? 22.505 11.843 163.005 1.00 50.00 215 ALA A O 1
ATOM 1452 N N . LEU A 1 224 ? 20.999 11.778 164.691 1.00 50.00 216 LEU A N 1
ATOM 1453 C CA . LEU A 1 224 ? 19.879 12.194 163.846 1.00 50.00 216 LEU A CA 1
ATOM 1454 C C . LEU A 1 224 ? 19.380 13.548 164.349 1.00 50.00 216 LEU A C 1
ATOM 1455 O O . LEU A 1 224 ? 18.790 13.642 165.436 1.00 50.00 216 LEU A O 1
ATOM 1460 N N . ILE A 1 225 ? 19.638 14.595 163.569 1.00 50.00 217 ILE A N 1
ATOM 1461 C CA . ILE A 1 225 ? 19.299 15.951 163.993 1.00 50.00 217 ILE A CA 1
ATOM 1462 C C . ILE A 1 225 ? 18.123 16.466 163.171 1.00 50.00 217 ILE A C 1
ATOM 1463 O O . ILE A 1 225 ? 18.256 16.784 161.975 1.00 50.00 217 ILE A O 1
ATOM 1468 N N . LYS A 1 226 ? 16.972 16.518 163.838 1.00 50.00 218 LYS A N 1
ATOM 1469 C CA . LYS A 1 226 ? 15.726 17.024 163.264 1.00 50.00 218 LYS A CA 1
ATOM 1470 C C . LYS A 1 226 ? 15.231 18.217 164.101 1.00 50.00 218 LYS A C 1
ATOM 1471 O O . LYS A 1 226 ? 15.989 18.760 164.919 1.00 50.00 218 LYS A O 1
ATOM 1473 N N . ASP A 1 227 ? 13.982 18.633 163.897 1.00 50.00 219 ASP A N 1
ATOM 1474 C CA . ASP A 1 227 ? 13.437 19.788 164.618 1.00 50.00 219 ASP A CA 1
ATOM 1475 C C . ASP A 1 227 ? 12.168 19.446 165.388 1.00 50.00 219 ASP A C 1
ATOM 1476 O O . ASP A 1 227 ? 11.695 18.290 165.351 1.00 50.00 219 ASP A O 1
ATOM 1481 N N . SER A 1 228 ? 11.632 20.467 166.074 1.00 50.00 220 SER A N 1
ATOM 1482 C CA . SER A 1 228 ? 10.350 20.360 166.787 1.00 50.00 220 SER A CA 1
ATOM 1483 C C . SER A 1 228 ? 9.348 19.495 166.010 1.00 50.00 220 SER A C 1
ATOM 1484 O O . SER A 1 228 ? 8.737 18.594 166.592 1.00 50.00 220 SER A O 1
ATOM 1487 N N . ALA A 1 229 ? 9.198 19.749 164.704 1.00 50.00 221 ALA A N 1
ATOM 1488 C CA . ALA A 1 229 ? 8.351 18.947 163.810 1.00 50.00 221 ALA A CA 1
ATOM 1489 C C . ALA A 1 229 ? 8.872 17.507 163.709 1.00 50.00 221 ALA A C 1
ATOM 1490 O O . ALA A 1 229 ? 8.335 16.626 164.380 1.00 50.00 221 ALA A O 1
ATOM 1492 N N . G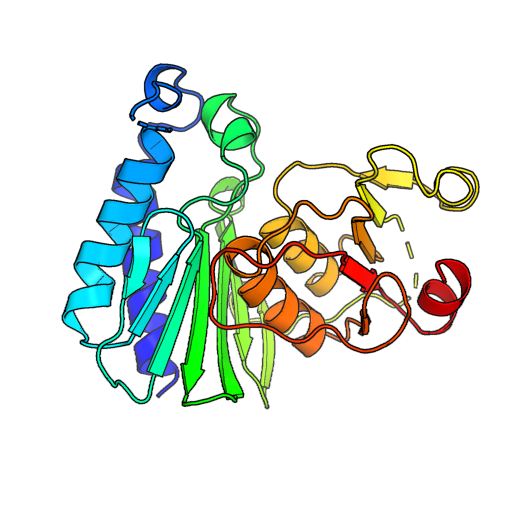LY A 1 230 ? 9.913 17.280 162.903 1.00 50.00 222 GLY A N 1
ATOM 1493 C CA . GLY A 1 230 ? 10.496 15.942 162.702 1.00 50.00 222 GLY A CA 1
ATOM 1494 C C . GLY A 1 230 ? 11.301 15.864 161.409 1.00 50.00 222 GLY A C 1
ATOM 1495 O O . GLY A 1 230 ? 11.830 14.802 161.047 1.00 50.00 222 GLY A O 1
ATOM 1496 N N . LYS A 1 231 ? 11.378 16.995 160.707 1.00 50.00 223 LYS A N 1
ATOM 1497 C CA . LYS A 1 231 ? 12.157 17.104 159.476 1.00 50.00 223 LYS A CA 1
ATOM 1498 C C . LYS A 1 231 ? 13.551 17.633 159.822 1.00 50.00 223 LYS A C 1
ATOM 1499 O O . LYS A 1 231 ? 13.727 18.324 160.850 1.00 50.00 223 LYS A O 1
ATOM 1500 N N . ASP A 1 232 ? 14.526 17.318 158.961 1.00 50.00 224 ASP A N 1
ATOM 1501 C CA . ASP A 1 232 ? 15.934 17.677 159.188 1.00 50.00 224 ASP A CA 1
ATOM 1502 C C . ASP A 1 232 ? 16.172 19.165 159.443 1.00 50.00 224 ASP A C 1
ATOM 1503 O O . ASP A 1 232 ? 15.507 20.033 158.854 1.00 50.00 224 ASP A O 1
ATOM 1508 N N . ILE A 1 233 ? 17.112 19.429 160.356 1.00 50.00 225 ILE A N 1
ATOM 1509 C CA . ILE A 1 233 ? 17.570 20.772 160.673 1.00 50.00 225 ILE A CA 1
ATOM 1510 C C . ILE A 1 233 ? 18.411 21.226 159.488 1.00 50.00 225 ILE A C 1
ATOM 1511 O O . ILE A 1 233 ? 19.235 20.447 158.976 1.00 50.00 225 ILE A O 1
ATOM 1515 N N . ASP A 1 234 ? 18.183 22.459 159.032 1.00 50.00 226 ASP A N 1
ATOM 1516 C CA . ASP A 1 234 ? 19.066 23.081 158.023 1.00 50.00 226 ASP A CA 1
ATOM 1517 C C . ASP A 1 234 ? 19.777 24.306 158.605 1.00 50.00 226 ASP A C 1
ATOM 1518 O O . ASP A 1 234 ? 19.152 25.151 159.271 1.00 50.00 226 ASP A O 1
ATOM 1522 N N . ILE A 1 235 ? 21.084 24.386 158.340 1.00 50.00 227 ILE A N 1
ATOM 1523 C CA . ILE A 1 235 ? 21.949 25.446 158.882 1.00 50.00 227 ILE A CA 1
ATOM 1524 C C . ILE A 1 235 ? 21.975 26.724 158.013 1.00 50.00 227 ILE A C 1
ATOM 1525 O O . ILE A 1 235 ? 22.704 26.793 157.009 1.00 50.00 227 ILE A O 1
ATOM 1530 N N . SER A 1 236 ? 21.180 27.727 158.408 1.00 50.00 228 SER A N 1
ATOM 1531 C CA . SER A 1 236 ? 21.212 29.063 157.768 1.00 50.00 228 SER A CA 1
ATOM 1532 C C . SER A 1 236 ? 22.528 29.800 158.046 1.00 50.00 228 SER A C 1
ATOM 1533 O O . SER A 1 236 ? 23.128 29.626 159.112 1.00 50.00 228 SER A O 1
ATOM 1536 N N . PHE A 1 237 ? 22.965 30.626 157.097 1.00 50.00 229 PHE A N 1
ATOM 1537 C CA . PHE A 1 237 ? 24.173 31.429 157.286 1.00 50.00 229 PHE A CA 1
ATOM 1538 C C . PHE A 1 237 ? 23.880 32.770 157.991 1.00 50.00 229 PHE A C 1
ATOM 1539 O O . PHE A 1 237 ? 24.441 33.812 157.618 1.00 50.00 229 PHE A O 1
ATOM 1547 N N . ASN A 1 238 ? 23.010 32.754 159.003 1.00 50.00 230 ASN A N 1
ATOM 1548 C CA . ASN A 1 238 ? 22.739 33.969 159.796 1.00 50.00 230 ASN A CA 1
ATOM 1549 C C . ASN A 1 238 ? 22.980 33.797 161.308 1.00 50.00 230 ASN A C 1
ATOM 1550 O O . ASN A 1 238 ? 23.234 32.688 161.776 1.00 50.00 230 ASN A O 1
ATOM 1555 N N . ALA A 1 239 ? 22.907 34.887 162.066 1.00 50.00 231 ALA A N 1
ATOM 1556 C CA . ALA A 1 239 ? 23.035 34.821 163.527 1.00 50.00 231 ALA A CA 1
ATOM 1557 C C . ALA A 1 239 ? 21.714 35.164 164.245 1.00 50.00 231 ALA A C 1
ATOM 1558 O O . ALA A 1 239 ? 21.719 35.554 165.429 1.00 50.00 231 ALA A O 1
ATOM 1560 N N . THR A 1 240 ? 20.593 34.996 163.529 1.00 50.00 232 THR A N 1
ATOM 1561 C CA . THR A 1 240 ? 19.279 35.496 163.974 1.00 50.00 232 THR A CA 1
ATOM 1562 C C . THR A 1 240 ? 18.216 34.408 164.131 1.00 50.00 232 THR A C 1
ATOM 1563 O O . THR A 1 240 ? 17.409 34.471 165.077 1.00 50.00 232 THR A O 1
ATOM 1567 N N . ASP A 1 241 ? 18.205 33.429 163.213 1.00 50.00 233 ASP A N 1
ATOM 1568 C CA . ASP A 1 241 ? 17.289 32.278 163.288 1.00 50.00 233 ASP A CA 1
ATOM 1569 C C . ASP A 1 241 ? 17.240 31.726 164.717 1.00 50.00 233 ASP A C 1
ATOM 1570 O O . ASP A 1 241 ? 18.273 31.646 165.399 1.00 50.00 233 ASP A O 1
ATOM 1575 N N . ARG A 1 242 ? 16.047 31.366 165.179 1.00 50.00 234 ARG A N 1
ATOM 1576 C CA . ARG A 1 242 ? 15.903 30.780 166.521 1.00 50.00 234 ARG A CA 1
ATOM 1577 C C . ARG A 1 242 ? 15.272 29.395 166.424 1.00 50.00 234 ARG A C 1
ATOM 1578 O O . ARG A 1 242 ? 14.169 29.235 165.884 1.00 50.00 234 ARG A O 1
ATOM 1582 N N . LEU A 1 243 ? 16.002 28.400 166.953 1.00 50.00 235 LEU A N 1
ATOM 1583 C CA . LEU A 1 243 ? 15.781 26.991 166.599 1.00 50.00 235 LEU A CA 1
ATOM 1584 C C . LEU A 1 243 ? 15.434 26.050 167.766 1.00 50.00 235 LEU A C 1
ATOM 1585 O O . LEU A 1 243 ? 15.509 26.424 168.945 1.00 50.00 235 LEU A O 1
ATOM 1590 N N . ASP A 1 244 ? 15.030 24.833 167.399 1.00 50.00 236 ASP A N 1
ATOM 1591 C CA . ASP A 1 244 ? 14.891 23.698 168.310 1.00 50.00 236 ASP A CA 1
ATOM 1592 C C . ASP A 1 244 ? 15.842 22.610 167.845 1.00 50.00 236 ASP A C 1
ATOM 1593 O O . ASP A 1 244 ? 15.970 22.373 166.629 1.00 50.00 236 ASP A O 1
ATOM 1598 N N . VAL A 1 245 ? 16.517 21.946 168.779 1.00 50.00 237 VAL A N 1
ATOM 1599 C CA . VAL A 1 245 ? 17.234 20.738 168.383 1.00 50.00 237 VAL A CA 1
ATOM 1600 C C . VAL A 1 245 ? 16.659 19.509 169.079 1.00 50.00 237 VAL A C 1
ATOM 1601 O O . VAL A 1 245 ? 16.299 19.539 170.275 1.00 50.00 237 VAL A O 1
ATOM 1605 N N . ILE A 1 246 ? 16.539 18.451 168.284 1.00 50.00 238 ILE A N 1
ATOM 1606 C CA . ILE A 1 246 ? 16.290 17.112 168.764 1.00 50.00 238 ILE A CA 1
ATOM 1607 C C . ILE A 1 246 ? 17.348 16.309 168.034 1.00 50.00 238 ILE A C 1
ATOM 1608 O O . ILE A 1 246 ? 17.185 15.934 166.861 1.00 50.00 238 ILE A O 1
ATOM 1613 N N . ALA A 1 247 ? 18.465 16.104 168.725 1.00 50.00 239 ALA A N 1
ATOM 1614 C CA . ALA A 1 247 ? 19.582 15.357 168.182 1.00 50.00 239 ALA A CA 1
ATOM 1615 C C . ALA A 1 247 ? 19.680 14.110 169.027 1.00 50.00 239 ALA A C 1
ATOM 1616 O O . ALA A 1 247 ? 19.703 14.203 170.253 1.00 50.00 239 ALA A O 1
ATOM 1618 N N . VAL A 1 248 ? 19.713 12.947 168.379 1.00 50.00 240 VAL A N 1
ATOM 1619 C CA . VAL A 1 248 ? 19.491 11.679 169.087 1.00 50.00 240 VAL A CA 1
ATOM 1620 C C . VAL A 1 248 ? 20.273 10.496 168.551 1.00 50.00 240 VAL A C 1
ATOM 1621 O O . VAL A 1 248 ? 20.913 10.557 167.494 1.00 50.00 240 VAL A O 1
ATOM 1625 N N . ASN A 1 249 ? 20.154 9.416 169.316 1.00 50.00 241 ASN A N 1
ATOM 1626 C CA . ASN A 1 249 ? 20.957 8.213 169.218 1.00 50.00 241 ASN A CA 1
ATOM 1627 C C . ASN A 1 249 ? 20.503 7.247 168.137 1.00 50.00 241 ASN A C 1
ATOM 1628 O O . ASN A 1 249 ? 21.328 6.549 167.542 1.00 50.00 241 ASN A O 1
ATOM 1633 N N . SER A 1 250 ? 19.186 7.220 167.904 1.00 50.00 242 SER A N 1
ATOM 1634 C CA . SER A 1 250 ? 18.516 6.121 167.238 1.00 50.00 242 SER A CA 1
ATOM 1635 C C . SER A 1 250 ? 17.109 6.508 166.797 1.00 50.00 242 SER A C 1
ATOM 1636 O O . SER A 1 250 ? 16.506 7.467 167.335 1.00 50.00 242 SER A O 1
ATOM 1639 N N . GLU A 1 251 ? 16.587 5.730 165.839 1.00 50.00 243 GLU A N 1
ATOM 1640 C CA . GLU A 1 251 ? 15.201 5.854 165.361 1.00 50.00 243 GLU A CA 1
ATOM 1641 C C . GLU A 1 251 ? 14.177 5.667 166.498 1.00 50.00 243 GLU A C 1
ATOM 1642 O O . GLU A 1 251 ? 13.268 6.506 166.658 1.00 50.00 243 GLU A O 1
ATOM 1648 N N . GLU A 1 252 ? 14.330 4.591 167.283 1.00 50.00 244 GLU A N 1
ATOM 1649 C CA . GLU A 1 252 ? 13.449 4.354 168.439 1.00 50.00 244 GLU A CA 1
ATOM 1650 C C . GLU A 1 252 ? 13.332 5.628 169.305 1.00 50.00 244 GLU A C 1
ATOM 1651 O O . GLU A 1 252 ? 12.223 6.169 169.493 1.00 50.00 244 GLU A O 1
ATOM 1653 N N . LEU A 1 253 ? 14.483 6.112 169.787 1.00 50.00 245 LEU A N 1
ATOM 1654 C CA . LEU A 1 253 ? 14.551 7.301 170.639 1.00 50.00 245 LEU A CA 1
ATOM 1655 C C . LEU A 1 253 ? 13.928 8.537 169.994 1.00 50.00 245 LEU A C 1
ATOM 1656 O O . LEU A 1 253 ? 13.153 9.252 170.650 1.00 50.00 245 LEU A O 1
ATOM 1661 N N . LEU A 1 254 ? 14.261 8.783 168.722 1.00 50.00 246 LEU A N 1
ATOM 1662 C CA . LEU A 1 254 ? 13.690 9.918 167.986 1.00 50.00 246 LEU A CA 1
ATOM 1663 C C . LEU A 1 254 ? 12.153 9.871 167.989 1.00 50.00 246 LEU A C 1
ATOM 1664 O O . LEU A 1 254 ? 11.491 10.867 168.368 1.00 50.00 246 LEU A O 1
ATOM 1669 N N . LYS A 1 255 ? 11.606 8.713 167.584 1.00 50.00 247 LYS A N 1
ATOM 1670 C CA . LYS A 1 255 ? 10.151 8.461 167.588 1.00 50.00 247 LYS A CA 1
ATOM 1671 C C . LYS A 1 255 ? 9.567 8.808 168.958 1.00 50.00 247 LYS A C 1
ATOM 1672 O O . LYS A 1 255 ? 8.673 9.667 169.051 1.00 50.00 247 LYS A O 1
ATOM 1674 N N . THR A 1 256 ? 10.109 8.158 169.998 1.00 50.00 248 THR A N 1
ATOM 1675 C CA . THR A 1 256 ? 9.764 8.402 171.406 1.00 50.00 248 THR A CA 1
ATOM 1676 C C . THR A 1 256 ? 9.583 9.899 171.697 1.00 50.00 248 THR A C 1
ATOM 1677 O O . THR A 1 256 ? 8.524 10.329 172.164 1.00 50.00 248 THR A O 1
ATOM 1681 N N . ILE A 1 257 ? 10.611 10.687 171.395 1.00 50.00 249 ILE A N 1
ATOM 1682 C CA . ILE A 1 257 ? 10.566 12.132 171.646 1.00 50.00 249 ILE A CA 1
ATOM 1683 C C . ILE A 1 257 ? 9.483 12.861 170.824 1.00 50.00 249 ILE A C 1
ATOM 1684 O O . ILE A 1 257 ? 8.752 13.691 171.383 1.00 50.00 249 ILE A O 1
ATOM 1689 N N . LEU A 1 258 ? 9.370 12.540 169.528 1.00 50.00 250 LEU A N 1
ATOM 1690 C CA . LEU A 1 258 ? 8.364 13.183 168.649 1.00 50.00 250 LEU A CA 1
ATOM 1691 C C . LEU A 1 258 ? 6.925 12.783 169.004 1.00 50.00 250 LEU A C 1
ATOM 1692 O O . LEU A 1 258 ? 6.327 13.335 169.940 1.00 50.00 250 LEU A O 1
#

CATH classification: 3.30.540.10 (+1 more: 3.40.190.80)

Nearest PDB structures (foldseek):
  1xi6-assembly1_A  TM=1.004E+00  e=2.136E-52  Pyrococcus furiosus
  1vdw-assembly1_A  TM=9.812E-01  e=5.069E-36  Pyrococcus horikoshii
  1vdw-assembly1_B  TM=9.679E-01  e=3.079E-34  Pyrococcus horikoshii
  3luz-assembly1_B  TM=8.474E-01  e=5.029E-18  Bartonella henselae
  2pcr-assembly1_A  TM=7.951E-01  e=1.361E-18  Aquifex aeolicus VF5

Foldseek 3Di:
DVVVVVVLVVVLVVCCVVQLLVQFQALCCCDPCVNSQVSLVCSSCVSVVVVQAWEAEQVPKIDDSVDQKYKQWDSKFQSVCRNNNNQDIWTKIWMDRNFDTAWIWIARVVVRWIWIQGPVPFIDIPRHHFAADVEEEEADPDPDPVPCVPDPHYDHRRGQLVRLLCRLRHVHFKYWHPDQADFLSRCVRSCRRNVSRPKQWPFPVQHHDGRDRTRPGGGTTIIGHDPVVSVVVD

Organism: Pyrococcus furiosus (strain ATCC 43587 / DSM 3638 / JCM 8422 / Vc1) (NCBI:txid186497)

Sequence (234 aa):
KLKFWREVAIDIISDFETTIMPFFGNPDGGKLVKLVDKLAEDLILSRITELGVNVVSEEVGVIDNESEYTVIVDPLDGSYNFIAGIPFFALSLAVFKKDKPIYAIIYEPMTERFFEGIPGEGAFLNGKRIKVRKSISFYSRGKGHEIVKHVKRTRTLGAIALELAYLAMGALDGVVDVRKYVRPTDIAAGTIIAKEAGALIKDSAGKDIDISFNATDRLDVIAVNSEELLKTIL

Radius of gyration: 16.8 Å; Cα contacts (8 Å, |Δi|>4): 529; chains: 1; bounding box: 41×44×39 Å

Secondary structure (DSSP, 8-state):
-HHHHHHHHHHHHHHHHHHTGGGTT-GGGG----HHHHHHHHHHHHHHGGGT-EEEETTTEEE----SEEEEEEEEESHHHHHHT-S--EEEEEEEETTEEEEEEEEETTTTEEEEEETTTEEEETTEE------EEEE-SSS-SSSGGGSS-EE--S-HHHHHHHHHHTS-SEEEEEEEEE-HHHHHHHHHHHHTTT-EEE-SSSSBP---S-S---EEEEEES-HHHHHHH-

B-factor: mean 50.0, std 0.0, range [50.0, 50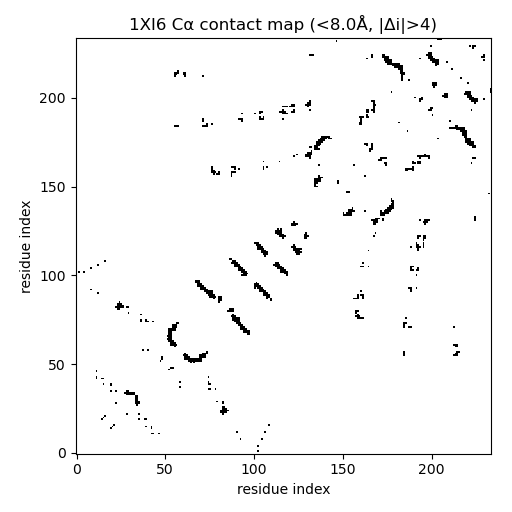.0]